Protein AF-A0A932MYK2-F1 (afdb_monomer_lite)

pLDDT: mean 71.41, std 15.88, range [43.75, 98.38]

Foldseek 3Di:
DDDDVVVVVVVVVVVVVVVLVVVLVVLVVVLVPDPDLVVVLVSLVVNLVVVVVVLVVPDDPDDDDDDPCVCVSVVVNVVSVCVSVVVVVVSVVVVPPPPPPPVVVVVCQLVVPPDPVSVVVSVVVVVVVVVVVVVVVVVVVVVVVVVVVVVCCVVPVDDPDDDDDPDPDDDPDDPVVLVVVCPPPPDFADWDKDWDWDWDDDPVDIDIDIDIDTDPVGVVRD

Secondary structure (DSSP, 8-state):
----HHHHHHHHHHHHHHHHHHHHHHHHHHHTT---HHHHHHHHHHHHHHHHHHHHH------SS--THHHHTHHHHHHHHHHHHHHHHHHHHHSTTSTTSHHHHHHHHHT--S-HHHHHHHHHHHHHHHHHHHHHHHHHHHHHHHHHHHHHHHHHSS-S-----SSSSPP---HHHHHHHHTSTT------EEEEEEEEE-SS-EEEEEEEEE-TTTGGG-

Radius of gyration: 32.12 Å; chains: 1; bounding box: 82×52×84 Å

Structure (mmCIF, N/CA/C/O backbone):
data_AF-A0A932MYK2-F1
#
_entry.id   AF-A0A932MYK2-F1
#
loop_
_atom_site.group_PDB
_atom_site.id
_atom_site.type_symbol
_atom_site.label_atom_id
_atom_site.label_alt_id
_atom_site.label_comp_id
_atom_site.label_asym_id
_atom_site.label_entity_id
_atom_site.label_seq_id
_atom_site.pdbx_PDB_ins_code
_atom_site.Cartn_x
_atom_site.Cartn_y
_atom_site.Cartn_z
_atom_site.occupancy
_atom_site.B_iso_or_equiv
_atom_site.auth_seq_id
_atom_site.auth_comp_id
_atom_site.auth_asym_id
_atom_site.auth_atom_id
_atom_site.pdbx_PDB_model_num
ATOM 1 N N . MET A 1 1 ? -26.409 -35.598 -31.925 1.00 44.72 1 MET A N 1
ATOM 2 C CA . MET A 1 1 ? -26.756 -34.707 -30.797 1.00 44.72 1 MET A CA 1
ATOM 3 C C . MET A 1 1 ? -25.665 -34.873 -29.752 1.00 44.72 1 MET A C 1
ATOM 5 O O . MET A 1 1 ? -25.694 -35.845 -29.012 1.00 44.72 1 MET A O 1
ATOM 9 N N . ALA A 1 2 ? -24.626 -34.037 -29.817 1.00 43.88 2 ALA A N 1
ATOM 10 C CA . ALA A 1 2 ? -23.458 -34.144 -28.946 1.00 43.88 2 ALA A CA 1
ATOM 11 C C . ALA A 1 2 ? -23.774 -33.530 -27.575 1.00 43.88 2 ALA A C 1
ATOM 13 O O . ALA A 1 2 ? -24.350 -32.446 -27.498 1.00 43.88 2 ALA A O 1
ATOM 14 N N . PHE A 1 3 ? -23.444 -34.271 -26.522 1.00 48.78 3 PHE A N 1
ATOM 15 C CA . PHE A 1 3 ? -23.624 -33.892 -25.125 1.00 48.78 3 PHE A CA 1
ATOM 16 C C . PHE A 1 3 ? -22.581 -32.816 -24.794 1.00 48.78 3 PHE A C 1
ATOM 18 O O . PHE A 1 3 ? -21.390 -33.106 -24.825 1.00 48.78 3 PHE A O 1
ATOM 25 N N . ASP A 1 4 ? -23.017 -31.577 -24.559 1.00 51.50 4 ASP A N 1
ATOM 26 C CA . ASP A 1 4 ? -22.140 -30.427 -24.303 1.00 51.50 4 ASP A CA 1
ATOM 27 C C . ASP A 1 4 ? -22.064 -30.180 -22.778 1.00 51.50 4 ASP A C 1
ATOM 29 O O . ASP A 1 4 ? -22.989 -29.589 -22.203 1.00 51.50 4 ASP A O 1
ATOM 33 N N . PRO A 1 5 ? -21.038 -30.700 -22.072 1.00 56.94 5 PRO A N 1
ATOM 34 C CA . PRO A 1 5 ? -20.995 -30.742 -20.606 1.00 56.94 5 PRO A CA 1
ATOM 35 C C . PRO A 1 5 ? -20.935 -29.350 -19.960 1.00 56.94 5 PRO A C 1
ATOM 37 O O . PRO A 1 5 ? -21.398 -29.177 -18.830 1.00 56.94 5 PRO A O 1
ATOM 40 N N . GLU A 1 6 ? -20.442 -28.339 -20.677 1.00 52.69 6 GLU A N 1
ATOM 41 C CA . GLU A 1 6 ? -20.316 -26.977 -20.149 1.00 52.69 6 GLU A CA 1
ATOM 42 C C . GLU A 1 6 ? -21.670 -26.267 -20.011 1.00 52.69 6 GLU A C 1
ATOM 44 O O . GLU A 1 6 ? -21.908 -25.539 -19.041 1.00 52.69 6 GLU A O 1
ATOM 49 N N . ARG A 1 7 ? -22.616 -26.541 -20.919 1.00 50.94 7 ARG A N 1
ATOM 50 C CA . ARG A 1 7 ? -23.968 -25.958 -20.862 1.00 50.94 7 ARG A CA 1
ATOM 51 C C . ARG A 1 7 ? -24.789 -26.519 -19.703 1.00 50.94 7 ARG A C 1
ATOM 53 O O . ARG A 1 7 ? -25.545 -25.783 -19.067 1.00 50.94 7 ARG A O 1
ATOM 60 N N . HIS A 1 8 ? -24.620 -27.804 -19.394 1.00 52.12 8 HIS A N 1
ATOM 61 C CA . HIS A 1 8 ? -25.292 -28.440 -18.260 1.00 52.12 8 HIS A CA 1
ATOM 62 C C . HIS A 1 8 ? -24.728 -27.964 -16.918 1.00 52.12 8 HIS A C 1
ATOM 64 O O . HIS A 1 8 ? -25.503 -27.731 -15.991 1.00 52.12 8 HIS A O 1
ATOM 70 N N . ALA A 1 9 ? -23.413 -27.735 -16.826 1.00 50.84 9 ALA A N 1
ATOM 71 C CA . ALA A 1 9 ? -22.803 -27.141 -15.641 1.00 50.84 9 ALA A CA 1
ATOM 72 C C . ALA A 1 9 ? -23.365 -25.733 -15.378 1.00 50.84 9 ALA A C 1
ATOM 74 O O . ALA A 1 9 ? -23.837 -25.462 -14.276 1.00 50.84 9 ALA A O 1
ATOM 75 N N . ALA A 1 10 ? -23.413 -24.862 -16.391 1.00 51.00 10 ALA A N 1
ATOM 76 C CA . ALA A 1 10 ? -23.950 -23.504 -16.254 1.00 51.00 10 ALA A CA 1
ATOM 77 C C . ALA A 1 10 ? -25.425 -23.475 -15.798 1.00 51.00 10 ALA A C 1
ATOM 79 O O . ALA A 1 10 ? -25.799 -22.670 -14.939 1.00 51.00 10 ALA A O 1
ATOM 80 N N . LEU A 1 11 ? -26.259 -24.386 -16.316 1.00 55.38 11 LEU A N 1
ATOM 81 C CA . LEU A 1 11 ? -27.659 -24.515 -15.902 1.00 55.38 11 LEU A CA 1
ATOM 82 C C . LEU A 1 11 ? -27.785 -24.975 -14.445 1.00 55.38 11 LEU A C 1
ATOM 84 O O . LEU A 1 11 ? -28.535 -24.362 -13.686 1.00 55.38 11 LEU A O 1
ATOM 88 N N . LEU A 1 12 ? -27.009 -25.978 -14.023 1.00 55.62 12 LEU A N 1
ATOM 89 C CA . LEU A 1 12 ? -26.990 -26.437 -12.630 1.00 55.62 12 LEU A CA 1
ATOM 90 C C . LEU A 1 12 ? -26.566 -25.313 -11.671 1.00 55.62 12 LEU A C 1
ATOM 92 O O . LEU A 1 12 ? -27.203 -25.120 -10.636 1.00 55.62 12 LEU A O 1
ATOM 96 N N . TRP A 1 13 ? -25.570 -24.506 -12.045 1.00 50.88 13 TRP A N 1
ATOM 97 C CA . TRP A 1 13 ? -25.118 -23.366 -11.241 1.00 50.88 13 TRP A CA 1
ATOM 98 C C . TRP A 1 13 ? -26.164 -22.252 -11.132 1.00 50.88 13 TRP A C 1
ATOM 100 O O . TRP A 1 13 ? -26.363 -21.703 -10.047 1.00 50.88 13 TRP A O 1
ATOM 110 N N . SER A 1 14 ? -26.889 -21.953 -12.214 1.00 50.75 14 SER A N 1
ATOM 111 C CA . SER A 1 14 ? -27.978 -20.966 -12.181 1.00 50.75 14 SER A CA 1
ATOM 112 C C . SER A 1 14 ? -29.147 -21.413 -11.292 1.00 50.75 14 SER A C 1
ATOM 114 O O . SER A 1 14 ? -29.700 -20.604 -10.545 1.00 50.75 14 SER A O 1
ATOM 116 N N . VAL A 1 15 ? -29.467 -22.713 -11.294 1.00 57.69 15 VAL A N 1
ATOM 117 C CA . VAL A 1 15 ? -30.518 -23.302 -10.453 1.00 57.69 15 VAL A CA 1
ATOM 118 C C . VAL A 1 15 ? -30.110 -23.276 -8.981 1.00 57.69 15 VAL A C 1
ATOM 120 O O . VAL A 1 15 ? -30.910 -22.878 -8.138 1.00 57.69 15 VAL A O 1
ATOM 123 N N . VAL A 1 16 ? -28.859 -23.616 -8.656 1.00 53.94 16 VAL A N 1
ATOM 124 C CA . VAL A 1 16 ? -28.345 -23.544 -7.278 1.00 53.94 16 VAL A CA 1
ATOM 125 C C . VAL A 1 16 ? -28.343 -22.100 -6.766 1.00 53.94 16 VAL A C 1
ATOM 127 O O . VAL A 1 16 ? -28.808 -21.847 -5.655 1.00 53.94 16 VAL A O 1
ATOM 130 N N . ALA A 1 17 ? -27.910 -21.132 -7.580 1.00 51.56 17 ALA A N 1
ATOM 131 C CA . ALA A 1 17 ? -27.933 -19.715 -7.215 1.00 51.56 17 ALA A CA 1
ATOM 132 C C . ALA A 1 17 ? -29.362 -19.196 -6.971 1.00 51.56 17 ALA A C 1
ATOM 134 O O . ALA A 1 17 ? -29.596 -18.475 -5.996 1.00 51.56 17 ALA A O 1
ATOM 135 N N . LEU A 1 18 ? -30.324 -19.604 -7.809 1.00 57.84 18 LEU A N 1
ATOM 136 C CA . LEU A 1 18 ? -31.740 -19.241 -7.691 1.00 57.84 18 LEU A CA 1
ATOM 137 C C . LEU A 1 18 ? -32.394 -19.863 -6.447 1.00 57.84 18 LEU A C 1
ATOM 139 O O . LEU A 1 18 ? -33.128 -19.186 -5.730 1.00 57.84 18 LEU A O 1
ATOM 143 N N . VAL A 1 19 ? -32.097 -21.131 -6.146 1.00 58.09 19 VAL A N 1
ATOM 144 C CA . VAL A 1 19 ? -32.599 -21.814 -4.942 1.00 58.09 19 VAL A CA 1
ATOM 145 C C . VAL A 1 19 ? -32.028 -21.168 -3.679 1.00 58.09 19 VAL A C 1
ATOM 147 O O . VAL A 1 19 ? -32.773 -20.929 -2.732 1.00 58.09 19 VAL A O 1
ATOM 150 N N . MET A 1 20 ? -30.744 -20.803 -3.673 1.00 52.53 20 MET A N 1
ATOM 151 C CA . MET A 1 20 ? -30.096 -20.156 -2.526 1.00 52.53 20 MET A CA 1
ATOM 152 C C . MET A 1 20 ? -30.608 -18.729 -2.283 1.00 52.53 20 MET A C 1
ATOM 154 O O . MET A 1 20 ? -30.854 -18.352 -1.135 1.00 52.53 20 MET A O 1
ATOM 158 N N . THR A 1 21 ? -30.857 -17.949 -3.342 1.00 56.41 21 THR A N 1
ATOM 159 C CA . THR A 1 21 ? -31.503 -16.628 -3.210 1.00 56.41 21 THR A CA 1
ATOM 160 C C . THR A 1 21 ? -32.964 -16.750 -2.782 1.00 56.41 21 THR A C 1
ATOM 162 O O . THR A 1 21 ? -33.399 -16.010 -1.899 1.00 56.41 21 THR A O 1
ATOM 165 N N . ALA A 1 22 ? -33.716 -17.715 -3.319 1.00 53.81 22 ALA A N 1
ATOM 166 C CA . ALA A 1 22 ? -35.094 -17.975 -2.904 1.00 53.81 22 ALA A CA 1
ATOM 167 C C . ALA A 1 22 ? -35.183 -18.404 -1.430 1.00 53.81 22 ALA A C 1
ATOM 169 O O . ALA A 1 22 ? -36.062 -17.930 -0.708 1.00 53.81 22 ALA A O 1
ATOM 170 N N . LEU A 1 23 ? -34.247 -19.233 -0.955 1.00 54.41 23 LEU A N 1
ATOM 171 C CA . LEU A 1 23 ? -34.169 -19.654 0.444 1.00 54.41 23 LEU A CA 1
ATOM 172 C C . LEU A 1 23 ? -33.814 -18.474 1.362 1.00 54.41 23 LEU A C 1
ATOM 174 O O . LEU A 1 23 ? -34.461 -18.285 2.391 1.00 54.41 23 LEU A O 1
ATOM 178 N N . GLY A 1 24 ? -32.864 -17.620 0.960 1.00 51.47 24 GLY A N 1
ATOM 179 C CA . GLY A 1 24 ? -32.510 -16.395 1.688 1.00 51.47 24 GLY A CA 1
ATOM 180 C C . GLY A 1 24 ? -33.671 -15.398 1.800 1.00 51.47 24 GLY A C 1
ATOM 181 O O . GLY A 1 24 ? -33.914 -14.835 2.872 1.00 51.47 24 GLY A O 1
ATOM 182 N N . VAL A 1 25 ? -34.453 -15.234 0.725 1.00 54.19 25 VAL A N 1
ATOM 183 C CA . VAL A 1 25 ? -35.671 -14.401 0.703 1.00 54.19 25 VAL A CA 1
ATOM 184 C C . VAL A 1 25 ? -36.793 -15.021 1.546 1.00 54.19 25 VAL A C 1
ATOM 186 O O . VAL A 1 25 ? -37.544 -14.309 2.216 1.00 54.19 25 VAL A O 1
ATOM 189 N N . LEU A 1 26 ? -36.912 -16.350 1.561 1.00 54.78 26 LEU A N 1
ATOM 190 C CA . LEU A 1 26 ? -37.905 -17.055 2.369 1.00 54.78 26 LEU A CA 1
ATOM 191 C C . LEU A 1 26 ? -37.598 -16.936 3.869 1.00 54.78 26 LEU A C 1
ATOM 193 O O . LEU A 1 26 ? -38.510 -16.683 4.659 1.00 54.78 26 LEU A O 1
ATOM 197 N N . VAL A 1 27 ? -36.323 -17.039 4.254 1.00 51.56 27 VAL A N 1
ATOM 198 C CA . VAL A 1 27 ? -35.853 -16.860 5.637 1.00 51.56 27 VAL A CA 1
ATOM 199 C C . VAL A 1 27 ? -36.089 -15.423 6.111 1.00 51.56 27 VAL A C 1
ATOM 201 O O . VAL A 1 27 ? -36.667 -15.222 7.179 1.00 51.56 27 VAL A O 1
ATOM 204 N N . THR A 1 28 ? -35.768 -14.415 5.291 1.00 53.88 28 THR A N 1
ATOM 205 C CA . THR A 1 28 ? -36.039 -12.996 5.614 1.00 53.88 28 THR A CA 1
ATOM 206 C C . THR A 1 28 ? -37.533 -12.673 5.683 1.00 53.88 28 THR A C 1
ATOM 208 O O . THR A 1 28 ? -37.960 -11.922 6.561 1.00 53.88 28 THR A O 1
ATOM 211 N N . ARG A 1 29 ? -38.369 -13.275 4.824 1.00 55.53 29 ARG A N 1
ATOM 212 C CA . ARG A 1 29 ? -39.833 -13.118 4.901 1.00 55.53 29 ARG A CA 1
ATOM 213 C C . ARG A 1 29 ? -40.438 -13.792 6.133 1.00 55.53 29 ARG A C 1
ATOM 215 O O . ARG A 1 29 ? -41.397 -13.261 6.693 1.00 55.53 29 ARG A O 1
ATOM 222 N N . ARG A 1 30 ? -39.884 -14.924 6.583 1.00 48.09 30 ARG A N 1
ATOM 223 C CA . ARG A 1 30 ? -40.323 -15.615 7.809 1.00 48.09 30 ARG A CA 1
ATOM 224 C C . ARG A 1 30 ? -39.895 -14.860 9.078 1.00 48.09 30 ARG A C 1
ATOM 226 O O . ARG A 1 30 ? -40.640 -14.862 10.055 1.00 48.09 30 ARG A O 1
ATOM 233 N N . LEU A 1 31 ? -38.772 -14.137 9.018 1.00 47.59 31 LEU A N 1
ATOM 234 C CA . LEU A 1 31 ? -38.219 -13.310 10.102 1.00 47.59 31 LEU A CA 1
ATOM 235 C C . LEU A 1 31 ? -39.147 -12.165 10.552 1.00 47.59 31 LEU A C 1
ATOM 237 O O . LEU A 1 31 ? -39.074 -11.722 11.694 1.00 47.59 31 LEU A O 1
ATOM 241 N N . ARG A 1 32 ? -40.065 -11.703 9.690 1.00 53.16 32 ARG A N 1
ATOM 242 C CA . ARG A 1 32 ? -40.967 -10.570 9.978 1.00 53.16 32 ARG A CA 1
ATOM 243 C C . ARG A 1 32 ? -42.093 -10.894 10.977 1.00 53.16 32 ARG A C 1
ATOM 245 O O . ARG A 1 32 ? -42.892 -10.015 11.284 1.00 53.16 32 ARG A O 1
ATOM 252 N N . ARG A 1 33 ? -42.197 -12.141 11.458 1.00 55.50 33 ARG A N 1
ATOM 253 C CA . ARG A 1 33 ? -43.284 -12.604 12.344 1.00 55.50 33 ARG A CA 1
ATOM 254 C C . ARG A 1 33 ? -42.850 -13.008 13.766 1.00 55.50 33 ARG A C 1
ATOM 256 O O . ARG A 1 33 ? -43.711 -13.464 14.510 1.00 55.50 33 ARG A O 1
ATOM 263 N N . MET A 1 34 ? -41.583 -12.855 14.172 1.00 47.97 34 MET A N 1
ATOM 264 C CA . MET A 1 34 ? -41.101 -13.370 15.473 1.00 47.97 34 MET A CA 1
ATOM 265 C C . MET A 1 34 ? -40.657 -12.263 16.457 1.00 47.97 34 MET A C 1
ATOM 267 O O . MET A 1 34 ? -39.823 -11.436 16.089 1.00 47.97 34 MET A O 1
ATOM 271 N N . PRO A 1 35 ? -41.175 -12.230 17.708 1.00 55.16 35 PRO A N 1
ATOM 272 C CA . PRO A 1 35 ? -40.984 -11.116 18.638 1.00 55.16 35 PRO A CA 1
ATOM 273 C C . PRO A 1 35 ? -39.952 -11.408 19.746 1.00 55.16 35 PRO A C 1
ATOM 275 O O . PRO A 1 35 ? -40.245 -11.220 20.928 1.00 55.16 35 PRO A O 1
ATOM 278 N N . THR A 1 36 ? -38.738 -11.884 19.436 1.00 60.97 36 THR A N 1
ATOM 279 C CA . THR A 1 36 ? -37.686 -12.013 20.471 1.00 60.97 36 THR A CA 1
ATOM 280 C C . THR A 1 36 ? -36.274 -11.833 19.900 1.00 60.97 36 THR A C 1
ATOM 282 O O . THR A 1 36 ? -35.820 -12.597 19.052 1.00 60.97 36 THR A O 1
ATOM 285 N N . GLY A 1 37 ? -35.561 -10.802 20.378 1.00 57.91 37 GLY A N 1
ATOM 286 C CA . GLY A 1 37 ? -34.308 -10.307 19.783 1.00 57.91 37 GLY A CA 1
ATOM 287 C C . GLY A 1 37 ? -33.136 -11.298 19.764 1.00 57.91 37 GLY A C 1
ATOM 288 O O . GLY A 1 37 ? -32.319 -11.258 18.848 1.00 57.91 37 GLY A O 1
ATOM 289 N N . ARG A 1 38 ? -33.075 -12.243 20.714 1.00 56.41 38 ARG A N 1
ATOM 290 C CA . ARG A 1 38 ? -31.971 -13.217 20.807 1.00 56.41 38 ARG A CA 1
ATOM 291 C C . ARG A 1 38 ? -31.932 -14.198 19.630 1.00 56.41 38 ARG A C 1
ATOM 293 O O . ARG A 1 38 ? -30.854 -14.585 19.195 1.00 56.41 38 ARG A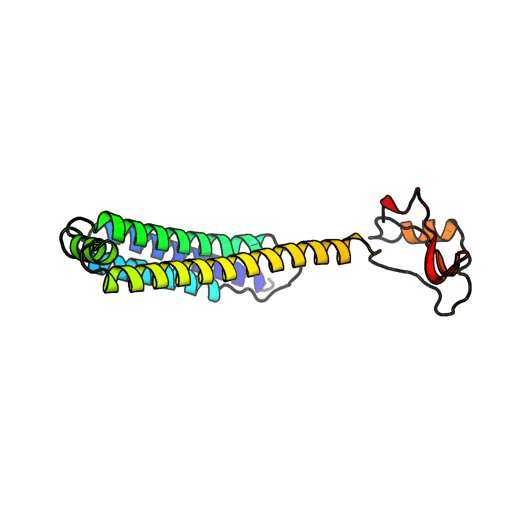 O 1
ATOM 300 N N . GLU A 1 39 ? -33.091 -14.583 19.104 1.00 57.66 39 GLU A N 1
ATOM 301 C CA . GLU A 1 39 ? -33.177 -15.537 17.992 1.00 57.66 39 GLU A CA 1
ATOM 302 C C . GLU A 1 39 ? -32.931 -14.858 16.644 1.00 57.66 39 GLU A C 1
ATOM 304 O O . GLU A 1 39 ? -32.321 -15.454 15.760 1.00 57.66 39 GLU A O 1
ATOM 309 N N . LEU A 1 40 ? -33.293 -13.578 16.512 1.00 59.09 40 LEU A N 1
ATOM 310 C CA . LEU A 1 40 ? -33.019 -12.795 15.308 1.00 59.09 40 LEU A CA 1
ATOM 311 C C . LEU A 1 40 ? -31.509 -12.700 15.026 1.00 59.09 40 LEU A C 1
ATOM 313 O O . LEU A 1 40 ? -31.090 -12.838 13.882 1.00 59.09 40 LEU A O 1
ATOM 317 N N . PHE A 1 41 ? -30.688 -12.530 16.068 1.00 56.12 41 PHE A N 1
ATOM 318 C CA . PHE A 1 41 ? -29.228 -12.456 15.951 1.00 56.12 41 PHE A CA 1
ATOM 319 C C . PHE A 1 41 ? -28.603 -13.788 15.507 1.00 56.12 41 PHE A C 1
ATOM 321 O O . PHE A 1 41 ? -27.761 -13.811 14.610 1.00 56.12 41 PHE A O 1
ATOM 328 N N . LEU A 1 42 ? -29.060 -14.906 16.083 1.00 62.88 42 LEU A N 1
ATOM 329 C CA . LEU A 1 42 ? -28.594 -16.244 15.708 1.00 62.88 42 LEU A CA 1
ATOM 330 C C . LEU A 1 42 ? -28.965 -16.583 14.260 1.00 62.88 42 LEU A C 1
ATOM 332 O O . LEU A 1 42 ? -28.118 -17.051 13.504 1.00 62.88 42 LEU A O 1
ATOM 336 N N . TRP A 1 43 ? -30.197 -16.290 13.839 1.00 60.16 43 TRP A N 1
ATOM 337 C CA . TRP A 1 43 ? -30.652 -16.569 12.475 1.00 60.16 43 TRP A CA 1
ATOM 338 C C . TRP A 1 43 ? -30.022 -15.653 11.425 1.00 60.16 43 TRP A C 1
ATOM 340 O O . TRP A 1 43 ? -29.734 -16.110 10.319 1.00 60.16 43 TRP A O 1
ATOM 350 N N . VAL A 1 44 ? -29.752 -14.390 11.765 1.00 62.12 44 VAL A N 1
ATOM 351 C CA . VAL A 1 44 ? -29.015 -13.474 10.886 1.00 62.12 44 VAL A CA 1
ATOM 352 C C . VAL A 1 44 ? -27.568 -13.946 10.725 1.00 62.12 44 VAL A C 1
ATOM 354 O O . VAL A 1 44 ? -27.113 -14.025 9.591 1.00 62.12 44 VAL A O 1
ATOM 357 N N . GLY A 1 45 ? -26.892 -14.373 11.801 1.00 59.72 45 GLY A N 1
ATOM 358 C CA . GLY A 1 45 ? -25.536 -14.944 11.737 1.00 59.72 45 GLY A CA 1
ATOM 359 C C . GLY A 1 45 ? -25.446 -16.252 10.949 1.00 59.72 45 GLY A C 1
ATOM 360 O O . GLY A 1 45 ? -24.518 -16.437 10.162 1.00 59.72 45 GLY A O 1
ATOM 361 N N . ILE A 1 46 ? -26.440 -17.132 11.091 1.00 67.19 46 ILE A N 1
ATOM 362 C CA . ILE A 1 46 ? -26.552 -18.359 10.288 1.00 67.19 46 ILE A CA 1
ATOM 363 C C . ILE A 1 46 ? -26.774 -18.015 8.805 1.00 67.19 46 ILE A C 1
ATOM 365 O O . ILE A 1 46 ? -26.156 -18.627 7.934 1.00 67.19 46 ILE A O 1
ATOM 369 N N . GLY A 1 47 ? -27.598 -17.005 8.506 1.00 60.84 47 GLY A N 1
ATOM 370 C CA . GLY A 1 47 ? -27.836 -16.525 7.143 1.00 60.84 47 GLY A CA 1
ATOM 371 C C . GLY A 1 47 ? -26.571 -15.996 6.463 1.00 60.84 47 GLY A C 1
ATOM 372 O O . GLY A 1 47 ? -26.312 -16.327 5.306 1.00 60.84 47 GLY A O 1
ATOM 373 N N . THR A 1 48 ? -25.738 -15.239 7.181 1.00 59.78 48 THR A N 1
ATOM 374 C CA . THR A 1 48 ? -24.456 -14.751 6.649 1.00 59.78 48 THR A CA 1
ATOM 375 C C . THR A 1 48 ? -23.424 -15.854 6.503 1.00 59.78 48 THR A C 1
ATOM 377 O O . THR A 1 48 ? -22.732 -15.888 5.491 1.00 59.78 48 THR A O 1
ATOM 380 N N . ALA A 1 49 ? -23.325 -16.771 7.468 1.00 57.59 49 ALA A N 1
ATOM 381 C CA . ALA A 1 49 ? -22.406 -17.904 7.381 1.00 57.59 49 ALA A CA 1
ATOM 382 C C . ALA A 1 49 ? -22.718 -18.784 6.161 1.00 57.59 49 ALA A C 1
ATOM 384 O O . ALA A 1 49 ? -21.804 -19.184 5.444 1.00 57.59 49 ALA A O 1
ATOM 385 N N . LEU A 1 50 ? -24.003 -19.011 5.866 1.00 63.53 50 LEU A N 1
ATOM 386 C CA . LEU A 1 50 ? -24.438 -19.733 4.668 1.00 63.53 50 LEU A CA 1
ATOM 387 C C . LEU A 1 50 ? -24.169 -18.950 3.375 1.00 63.53 50 LEU A C 1
ATOM 389 O O . LEU A 1 50 ? -23.752 -19.548 2.384 1.00 63.53 50 LEU A O 1
ATOM 393 N N . ALA A 1 51 ? -24.345 -17.625 3.376 1.00 59.88 51 ALA A N 1
ATOM 394 C CA . ALA A 1 51 ? -24.020 -16.784 2.222 1.00 59.88 51 ALA A CA 1
ATOM 395 C C . ALA A 1 51 ? -22.510 -16.787 1.918 1.00 59.88 51 ALA A C 1
ATOM 397 O O . ALA A 1 51 ? -22.114 -16.945 0.764 1.00 59.88 51 ALA A O 1
ATOM 398 N N . VAL A 1 52 ? -21.661 -16.703 2.946 1.00 60.66 52 VAL A N 1
ATOM 399 C CA . VAL A 1 52 ? -20.199 -16.783 2.795 1.00 60.66 52 VAL A CA 1
ATOM 400 C C . VAL A 1 52 ? -19.754 -18.196 2.401 1.00 60.66 52 VAL A C 1
ATOM 402 O O . VAL A 1 52 ? -18.913 -18.344 1.518 1.00 60.66 52 VAL A O 1
ATOM 405 N N . ALA A 1 53 ? -20.352 -19.245 2.975 1.00 54.84 53 ALA A N 1
ATOM 406 C CA . ALA A 1 53 ? -20.071 -20.630 2.591 1.00 54.84 53 ALA A CA 1
ATOM 407 C C . ALA A 1 53 ? -20.459 -20.918 1.131 1.00 54.84 53 ALA A C 1
ATOM 409 O O . ALA A 1 53 ? -19.724 -21.612 0.429 1.00 54.84 53 ALA A O 1
ATOM 410 N N . SER A 1 54 ? -21.553 -20.323 0.636 1.00 53.97 54 SER A N 1
ATOM 411 C CA . SER A 1 54 ? -21.948 -20.442 -0.775 1.00 53.97 54 SER A CA 1
ATOM 412 C C . SER A 1 54 ? -20.894 -19.878 -1.736 1.00 53.97 54 SER A C 1
ATOM 414 O O . SER A 1 54 ? -20.736 -20.373 -2.846 1.00 53.97 54 SER A O 1
ATOM 416 N N . LEU A 1 55 ? -20.108 -18.903 -1.281 1.00 53.31 55 LEU A N 1
ATOM 417 C CA . LEU A 1 55 ? -19.060 -18.243 -2.055 1.00 53.31 55 LEU A CA 1
ATOM 418 C C . LEU A 1 55 ? -17.771 -19.068 -2.174 1.00 53.31 55 LEU A C 1
ATOM 420 O O . LEU A 1 55 ? -17.058 -18.949 -3.167 1.00 53.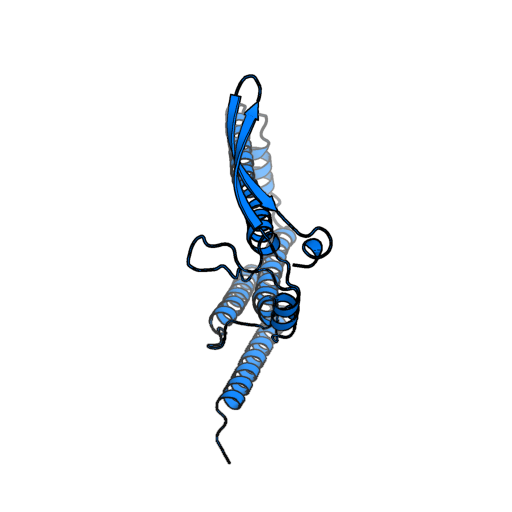31 55 LEU A O 1
ATOM 424 N N . ILE A 1 56 ? -17.490 -19.932 -1.194 1.00 52.78 56 ILE A N 1
ATOM 425 C CA . ILE A 1 56 ? -16.351 -20.866 -1.229 1.00 52.78 56 ILE A CA 1
ATOM 426 C C . ILE A 1 56 ? -16.618 -22.008 -2.223 1.00 52.78 56 ILE A C 1
ATOM 428 O O . ILE A 1 56 ? -15.693 -22.486 -2.877 1.00 52.78 56 ILE A O 1
ATOM 432 N N . VAL A 1 57 ? -17.882 -22.420 -2.367 1.00 51.91 57 VAL A N 1
ATOM 433 C CA . VAL A 1 57 ? -18.295 -23.533 -3.240 1.00 51.91 57 VAL A CA 1
ATOM 434 C C . VAL A 1 57 ? -18.321 -23.133 -4.725 1.00 51.91 57 VAL A C 1
ATOM 436 O O . VAL A 1 57 ? -18.124 -23.983 -5.588 1.00 51.91 57 VAL A O 1
ATOM 439 N N . VAL A 1 58 ? -18.476 -21.843 -5.051 1.00 51.50 58 VAL A N 1
ATOM 440 C CA . VAL A 1 58 ? -18.515 -21.328 -6.438 1.00 51.50 58 VAL A CA 1
ATOM 441 C C . VAL A 1 58 ? -17.113 -20.917 -6.923 1.00 51.50 58 VAL A C 1
ATOM 443 O O . VAL A 1 58 ? -16.897 -19.809 -7.409 1.00 51.50 58 VAL A O 1
ATOM 446 N N . ARG A 1 59 ? -16.116 -21.803 -6.796 1.00 51.59 59 ARG A N 1
ATOM 447 C CA . ARG A 1 59 ? -14.829 -21.652 -7.501 1.00 51.59 59 ARG A CA 1
ATOM 448 C C . ARG A 1 59 ? -14.872 -22.439 -8.815 1.00 51.59 59 ARG A C 1
ATOM 450 O O . ARG A 1 59 ? -14.707 -23.657 -8.771 1.00 51.59 59 ARG A O 1
ATOM 457 N N . PRO A 1 60 ? -15.095 -21.797 -9.977 1.00 49.25 60 PRO A N 1
ATOM 458 C CA . PRO A 1 60 ? -15.066 -22.509 -11.244 1.00 49.25 60 PRO A CA 1
ATOM 459 C C . PRO A 1 60 ? -13.632 -22.948 -11.558 1.00 49.25 60 PRO A C 1
ATOM 461 O O . PRO A 1 60 ? -12.688 -22.159 -11.491 1.00 49.25 60 PRO A O 1
ATOM 464 N N . ALA A 1 61 ? -13.475 -24.222 -11.905 1.00 46.16 61 ALA A N 1
ATOM 465 C CA . ALA A 1 61 ? -12.263 -24.740 -12.516 1.00 46.16 61 ALA A CA 1
ATOM 466 C C . ALA A 1 61 ? -12.221 -24.262 -13.977 1.00 46.16 61 ALA A C 1
ATOM 468 O O . ALA A 1 61 ? -12.872 -24.850 -14.834 1.00 46.16 61 ALA A O 1
ATOM 469 N N . GLY A 1 62 ? -11.508 -23.168 -14.260 1.00 43.75 62 GLY A N 1
ATOM 470 C CA . GLY A 1 62 ? -11.306 -22.708 -15.636 1.00 43.75 62 GLY A CA 1
ATOM 471 C C . GLY A 1 62 ? -10.605 -21.354 -15.763 1.00 43.75 62 GLY A C 1
ATOM 472 O O . GLY A 1 62 ? -11.143 -20.343 -15.330 1.00 43.75 62 GLY A O 1
ATOM 473 N N . GLY A 1 63 ? -9.421 -21.368 -16.392 1.00 45.09 63 GLY A N 1
ATOM 474 C CA . GLY A 1 63 ? -8.828 -20.289 -17.203 1.00 45.09 63 GLY A CA 1
ATOM 475 C C . GLY A 1 63 ? -8.608 -18.908 -16.566 1.00 45.09 63 GLY A C 1
ATOM 476 O O . GLY A 1 63 ? -9.530 -18.122 -16.396 1.00 45.09 63 GLY A O 1
ATOM 477 N N . ILE A 1 64 ? -7.343 -18.554 -16.333 1.00 45.62 64 ILE A N 1
ATOM 478 C CA . ILE A 1 64 ? -6.883 -17.446 -15.472 1.00 45.62 64 ILE A CA 1
ATOM 479 C C . ILE A 1 64 ? -6.826 -16.059 -16.166 1.00 45.62 64 ILE A C 1
ATOM 481 O O . ILE A 1 64 ? -6.369 -15.098 -15.557 1.00 45.62 64 ILE A O 1
ATOM 485 N N . ALA A 1 65 ? -7.250 -15.898 -17.425 1.00 46.31 65 ALA A N 1
ATOM 486 C CA . ALA A 1 65 ? -6.717 -14.788 -18.232 1.00 46.31 65 ALA A CA 1
ATOM 487 C C . ALA A 1 65 ? -7.570 -13.507 -18.377 1.00 46.31 65 ALA A C 1
ATOM 489 O O . ALA A 1 65 ? -6.981 -12.433 -18.388 1.00 46.31 65 ALA A O 1
ATOM 490 N N . ALA A 1 66 ? -8.905 -13.523 -18.484 1.00 50.19 66 ALA A N 1
ATOM 491 C CA . ALA A 1 66 ? -9.617 -12.272 -18.817 1.00 50.19 66 ALA A CA 1
ATOM 492 C C . ALA A 1 66 ? -11.120 -12.309 -18.531 1.00 50.19 66 ALA A C 1
ATOM 494 O O . ALA A 1 66 ? -11.915 -12.513 -19.447 1.00 50.19 66 ALA A O 1
ATOM 495 N N . ALA A 1 67 ? -11.551 -12.090 -17.284 1.00 53.59 67 ALA A N 1
ATOM 496 C CA . ALA A 1 67 ? -12.987 -12.031 -17.043 1.00 53.59 67 ALA A CA 1
ATOM 497 C C . ALA A 1 67 ? -13.451 -11.025 -15.970 1.00 53.59 67 ALA A C 1
ATOM 499 O O . ALA A 1 67 ? -12.915 -10.999 -14.856 1.00 53.59 67 ALA A O 1
ATOM 500 N N . PRO A 1 68 ? -14.506 -10.236 -16.271 1.00 51.88 68 PRO A N 1
ATOM 501 C CA . PRO A 1 68 ? -15.046 -9.185 -15.399 1.00 51.88 68 PRO A CA 1
ATOM 502 C C . PRO A 1 68 ? -15.677 -9.721 -14.101 1.00 51.88 68 PRO A C 1
ATOM 504 O O . PRO A 1 68 ? -15.942 -8.959 -13.171 1.00 51.88 68 PRO A O 1
ATOM 507 N N . TRP A 1 69 ? -15.884 -11.037 -13.982 1.00 52.84 69 TRP A N 1
ATOM 508 C CA . TRP A 1 69 ? -16.447 -11.659 -12.782 1.00 52.84 69 TRP A CA 1
ATOM 509 C C . TRP A 1 69 ? -15.492 -11.682 -11.575 1.00 52.84 69 TRP A C 1
ATOM 511 O O . TRP A 1 69 ? -15.954 -11.912 -10.460 1.00 52.84 69 TRP A O 1
ATOM 521 N N . ARG A 1 70 ? -14.198 -11.344 -11.735 1.00 53.94 70 ARG A N 1
ATOM 522 C CA . ARG A 1 70 ? -13.261 -11.151 -10.604 1.00 53.94 70 ARG A CA 1
ATOM 523 C C . ARG A 1 70 ? -13.730 -10.093 -9.599 1.00 53.94 70 ARG A C 1
ATOM 525 O O . ARG A 1 70 ? -13.403 -10.208 -8.424 1.00 53.94 70 ARG A O 1
ATOM 532 N N . VAL A 1 71 ? -14.501 -9.098 -10.042 1.00 51.84 71 VAL A N 1
ATOM 533 C CA . VAL A 1 71 ? -15.096 -8.062 -9.175 1.00 51.84 71 VAL A CA 1
ATOM 534 C C . VAL A 1 71 ? -16.488 -8.481 -8.685 1.00 51.84 71 VAL A C 1
ATOM 536 O O . VAL A 1 71 ? -16.891 -8.143 -7.573 1.00 51.84 71 VAL A O 1
ATOM 539 N N . LEU A 1 72 ? -17.200 -9.288 -9.477 1.00 52.78 72 LEU A N 1
ATOM 540 C CA . LEU A 1 72 ? -18.564 -9.726 -9.182 1.00 52.78 72 LEU A CA 1
ATOM 541 C C . LEU A 1 72 ? -18.641 -10.798 -8.084 1.00 52.78 72 LEU A C 1
ATOM 543 O O . LEU A 1 72 ? -19.677 -10.924 -7.447 1.00 52.78 72 LEU A O 1
ATOM 547 N N . VAL A 1 73 ? -17.568 -11.560 -7.853 1.00 57.69 73 VAL A N 1
ATOM 548 C CA . VAL A 1 73 ? -17.491 -12.552 -6.767 1.00 57.69 73 VAL A CA 1
ATOM 549 C C . VAL A 1 73 ? -17.274 -11.891 -5.391 1.00 57.69 73 VAL A C 1
ATOM 551 O O . VAL A 1 73 ? -18.056 -12.164 -4.485 1.00 57.69 73 VAL A O 1
ATOM 554 N N . PRO A 1 74 ? -16.301 -10.980 -5.176 1.00 58.06 74 PRO A N 1
ATOM 555 C CA . PRO A 1 74 ? -16.125 -10.353 -3.864 1.00 58.06 74 PRO A CA 1
ATOM 556 C C . PRO A 1 74 ? -17.216 -9.326 -3.526 1.00 58.06 74 PRO A C 1
ATOM 558 O O . PRO A 1 74 ? -17.547 -9.169 -2.353 1.00 58.06 74 PRO A O 1
ATOM 561 N N . ALA A 1 75 ? -17.815 -8.652 -4.515 1.00 57.94 75 ALA A N 1
ATOM 562 C CA . ALA A 1 75 ? -18.825 -7.614 -4.285 1.00 57.94 75 ALA A CA 1
ATOM 563 C C . ALA A 1 75 ? -20.035 -8.060 -3.425 1.00 57.94 75 ALA A C 1
ATOM 565 O O . ALA A 1 75 ? -20.328 -7.385 -2.435 1.00 57.94 75 ALA A O 1
ATOM 566 N N . PRO A 1 76 ? -20.724 -9.185 -3.706 1.00 65.50 76 PRO A N 1
ATOM 567 C CA . PRO A 1 76 ? -21.825 -9.661 -2.871 1.00 65.50 76 PRO A CA 1
ATOM 568 C C . PRO A 1 76 ? -21.352 -10.149 -1.498 1.00 65.50 76 PRO A C 1
ATOM 570 O O . PRO A 1 76 ? -22.091 -10.006 -0.528 1.00 65.50 76 PRO A O 1
ATOM 573 N N . ALA A 1 77 ? -20.127 -10.672 -1.382 1.00 60.44 77 ALA A N 1
ATOM 574 C CA . ALA A 1 77 ? -19.554 -11.090 -0.102 1.00 60.44 77 ALA A CA 1
ATOM 575 C C . ALA A 1 77 ? -19.323 -9.886 0.821 1.00 60.44 77 ALA A C 1
ATOM 577 O O . ALA A 1 77 ? -19.731 -9.893 1.981 1.00 60.44 77 ALA A O 1
ATOM 578 N N . VAL A 1 78 ? -18.730 -8.821 0.278 1.00 60.59 78 VAL A N 1
ATOM 579 C CA . VAL A 1 78 ? -18.513 -7.555 0.985 1.00 60.59 78 VAL A CA 1
ATOM 580 C C . VAL A 1 78 ? -19.850 -6.883 1.305 1.00 60.59 78 VAL A C 1
ATOM 582 O O . VAL A 1 78 ? -20.022 -6.370 2.409 1.00 60.59 78 VAL A O 1
ATOM 585 N N . ALA A 1 79 ? -20.833 -6.940 0.403 1.00 60.41 79 ALA A N 1
ATOM 586 C CA . ALA A 1 79 ? -22.178 -6.422 0.650 1.00 60.41 79 ALA A CA 1
ATOM 587 C C . ALA A 1 79 ? -22.911 -7.204 1.757 1.00 60.41 79 ALA A C 1
ATOM 589 O O . ALA A 1 79 ? -23.544 -6.608 2.623 1.00 60.41 79 ALA A O 1
ATOM 590 N N . ALA A 1 80 ? -22.793 -8.533 1.785 1.00 65.81 80 ALA A N 1
ATOM 591 C CA . ALA A 1 80 ? -23.369 -9.366 2.839 1.00 65.81 80 ALA A CA 1
ATOM 592 C C . ALA A 1 80 ? -22.677 -9.131 4.190 1.00 65.81 80 ALA A C 1
ATOM 594 O O . ALA A 1 80 ? -23.350 -9.031 5.215 1.00 65.81 80 ALA A O 1
ATOM 595 N N . LEU A 1 81 ? -21.347 -8.984 4.192 1.00 64.38 81 LEU A N 1
ATOM 596 C CA . LEU A 1 81 ? -20.570 -8.676 5.391 1.00 64.38 81 LEU A CA 1
ATOM 597 C C . LEU A 1 81 ? -20.922 -7.289 5.942 1.00 64.38 81 LEU A C 1
ATOM 599 O O . LEU A 1 81 ? -21.121 -7.143 7.144 1.00 64.38 81 LEU A O 1
ATOM 603 N N . THR A 1 82 ? -21.056 -6.281 5.077 1.00 65.75 82 THR A N 1
ATOM 604 C CA . THR A 1 82 ? -21.441 -4.918 5.477 1.00 65.75 82 THR A CA 1
ATOM 605 C C . THR A 1 82 ? -22.900 -4.831 5.912 1.00 65.75 82 THR A C 1
ATOM 607 O O . THR A 1 82 ? -23.182 -4.161 6.900 1.00 65.75 82 THR A O 1
ATOM 610 N N . LEU A 1 83 ? -23.824 -5.551 5.268 1.00 69.06 83 LEU A N 1
ATOM 611 C CA . LEU A 1 83 ? -25.216 -5.660 5.719 1.00 69.06 83 LEU A CA 1
ATOM 612 C C . LEU A 1 83 ? -25.330 -6.393 7.055 1.00 69.06 83 LEU A C 1
ATOM 614 O O . LEU A 1 83 ? -26.118 -5.983 7.899 1.00 69.06 83 LEU A O 1
ATOM 618 N N . TYR A 1 84 ? -24.531 -7.434 7.285 1.00 69.38 84 TYR A N 1
ATOM 619 C CA . TYR A 1 84 ? -24.483 -8.140 8.564 1.00 69.38 84 TYR A CA 1
ATOM 620 C C . TYR A 1 84 ? -23.882 -7.285 9.669 1.00 69.38 84 TYR A C 1
ATOM 622 O O . TYR A 1 84 ? -24.467 -7.164 10.741 1.00 69.38 84 TYR A O 1
ATOM 630 N N . PHE A 1 85 ? -22.743 -6.651 9.400 1.00 65.69 85 PHE A N 1
ATOM 631 C CA . PHE A 1 85 ? -22.096 -5.757 10.347 1.00 65.69 85 PHE A CA 1
ATOM 632 C C . PHE A 1 85 ? -22.991 -4.550 10.647 1.00 65.69 85 PHE A C 1
ATOM 634 O O . PHE A 1 85 ? -23.167 -4.195 11.806 1.00 65.69 85 PHE A O 1
ATOM 641 N N . GLY A 1 86 ? -23.643 -3.984 9.629 1.00 69.12 86 GLY A N 1
ATOM 642 C CA . GLY A 1 86 ? -24.607 -2.895 9.752 1.00 69.12 86 GLY A CA 1
ATOM 643 C C . GLY A 1 86 ? -25.879 -3.297 10.496 1.00 69.12 86 GLY A C 1
ATOM 644 O O . GLY A 1 86 ? -26.320 -2.560 11.370 1.00 69.12 86 GLY A O 1
ATOM 645 N N . ALA A 1 87 ? -26.442 -4.478 10.228 1.00 67.31 87 ALA A N 1
ATOM 646 C CA . ALA A 1 87 ? -27.593 -5.011 10.957 1.00 67.31 87 ALA A CA 1
ATOM 647 C C . ALA A 1 87 ? -27.238 -5.372 12.406 1.00 67.31 87 ALA A C 1
ATOM 649 O O . ALA A 1 87 ? -28.037 -5.131 13.302 1.00 67.31 87 ALA A O 1
ATOM 650 N N . SER A 1 88 ? -26.032 -5.887 12.656 1.00 62.69 88 SER A N 1
ATOM 651 C CA . SER A 1 88 ? -25.504 -6.170 13.994 1.00 62.69 88 SER A CA 1
ATOM 652 C C . SER A 1 88 ? -25.237 -4.882 14.778 1.00 62.69 88 SER A C 1
ATOM 654 O O . SER A 1 88 ? -25.593 -4.785 15.950 1.00 62.69 88 SER A O 1
ATOM 656 N N . LEU A 1 89 ? -24.666 -3.858 14.136 1.00 61.44 89 LEU A N 1
ATOM 657 C CA . LEU A 1 89 ? -24.443 -2.541 14.733 1.00 61.44 89 LEU A CA 1
ATOM 658 C C . LEU A 1 89 ? -25.773 -1.822 14.988 1.00 61.44 89 LEU A C 1
ATOM 660 O O . LEU A 1 89 ? -25.966 -1.246 16.054 1.00 61.44 89 LEU A O 1
ATOM 664 N N . ALA A 1 90 ? -26.722 -1.915 14.055 1.00 63.53 90 ALA A N 1
ATOM 665 C CA . ALA A 1 90 ? -28.082 -1.422 14.226 1.00 63.53 90 ALA A CA 1
ATOM 666 C C . ALA A 1 90 ? -28.833 -2.197 15.313 1.00 63.53 90 ALA A C 1
ATOM 668 O O . ALA A 1 90 ? -29.615 -1.594 16.033 1.00 63.53 90 ALA A O 1
ATOM 669 N N . TYR A 1 91 ? -28.576 -3.495 15.491 1.00 63.91 91 TYR A N 1
ATOM 670 C CA . TYR A 1 91 ? -29.131 -4.300 16.579 1.00 63.91 91 TYR A CA 1
ATOM 671 C C . TYR A 1 91 ? -28.528 -3.915 17.936 1.00 63.91 91 TYR A C 1
ATOM 673 O O . TYR A 1 91 ? -29.260 -3.804 18.913 1.00 63.91 91 TYR A O 1
ATOM 681 N N . LEU A 1 92 ? -27.227 -3.623 18.005 1.00 61.00 92 LEU A N 1
ATOM 682 C CA . LEU A 1 92 ? -26.596 -3.047 19.198 1.00 61.00 92 LEU A CA 1
ATOM 683 C C . LEU A 1 92 ? -27.134 -1.638 19.500 1.00 61.00 92 LEU A C 1
ATOM 685 O O . LEU A 1 92 ? -27.384 -1.309 20.657 1.00 61.00 92 LEU A O 1
ATOM 689 N N . ALA A 1 93 ? -27.376 -0.828 18.467 1.00 61.62 93 ALA A N 1
ATOM 690 C CA . ALA A 1 93 ? -27.914 0.524 18.604 1.00 61.62 93 ALA A CA 1
ATOM 691 C C . ALA A 1 93 ? -29.418 0.545 18.961 1.00 61.62 93 ALA A C 1
ATOM 693 O O . ALA A 1 93 ? -29.839 1.335 19.802 1.00 61.62 93 ALA A O 1
ATOM 694 N N . GLN A 1 94 ? -30.236 -0.332 18.366 1.00 60.50 94 GLN A N 1
ATOM 695 C CA . GLN A 1 94 ? -31.694 -0.424 18.575 1.00 60.50 94 GLN A CA 1
ATOM 696 C C . GLN A 1 94 ? -32.080 -1.354 19.735 1.00 60.50 94 GLN A C 1
ATOM 698 O O . GLN A 1 94 ? -33.126 -1.158 20.353 1.00 60.50 94 GLN A O 1
ATOM 703 N N . GLY A 1 95 ? -31.209 -2.293 20.121 1.00 53.34 95 GLY A N 1
ATOM 704 C CA . GLY A 1 95 ? -31.267 -3.033 21.391 1.00 53.34 95 GLY A CA 1
ATOM 705 C C . GLY A 1 95 ? -31.111 -2.128 22.623 1.00 53.34 95 GLY A C 1
ATOM 706 O O . GLY A 1 95 ? -31.300 -2.560 23.762 1.00 53.34 95 GLY A O 1
ATOM 707 N N . GLY A 1 96 ? -30.867 -0.836 22.400 1.00 52.41 96 GLY A N 1
ATOM 708 C CA . GLY A 1 96 ? -30.858 0.253 23.365 1.00 52.41 96 GLY A CA 1
ATOM 709 C C . GLY A 1 96 ? -32.206 0.610 24.001 1.00 52.41 96 GLY A C 1
ATOM 710 O O . GLY A 1 96 ? -32.460 1.787 24.238 1.00 52.41 96 GLY A O 1
ATOM 711 N N . ARG A 1 97 ? -33.044 -0.363 24.382 1.00 55.94 97 ARG A N 1
ATOM 712 C CA . ARG A 1 97 ? -34.069 -0.119 25.421 1.00 55.94 97 ARG A CA 1
ATOM 713 C C . ARG A 1 97 ? -33.732 -0.706 26.792 1.00 55.94 97 ARG A C 1
ATOM 715 O O . ARG A 1 97 ? -34.612 -0.688 27.646 1.00 55.94 97 ARG A O 1
ATOM 722 N N . ARG A 1 98 ? -32.468 -1.108 27.040 1.00 58.00 98 ARG A N 1
ATOM 723 C CA . ARG A 1 98 ? -31.855 -1.230 28.390 1.00 58.00 98 ARG A CA 1
ATOM 724 C C . ARG A 1 98 ? -30.326 -0.985 28.454 1.00 58.00 98 ARG A C 1
ATOM 726 O O . ARG A 1 98 ? -29.670 -1.546 29.316 1.00 58.00 98 ARG A O 1
ATOM 733 N N . LEU A 1 99 ? -29.736 -0.079 27.664 1.00 59.41 99 LEU A N 1
ATOM 734 C CA . LEU A 1 99 ? -28.341 0.376 27.915 1.00 59.41 99 LEU A CA 1
ATOM 735 C C . LEU A 1 99 ? -28.213 1.302 29.151 1.00 59.41 99 LEU A C 1
ATOM 737 O O . LEU A 1 99 ? -27.207 1.981 29.336 1.00 59.41 99 LEU A O 1
ATOM 741 N N . GLY A 1 100 ? -29.243 1.366 29.999 1.00 64.06 100 GLY A N 1
ATOM 742 C CA . GLY A 1 100 ? -29.409 2.427 30.992 1.00 64.06 100 GLY A CA 1
ATOM 743 C C . GLY A 1 100 ? -28.453 2.361 32.181 1.00 64.06 100 GLY A C 1
ATOM 744 O O . GLY A 1 100 ? -28.133 3.409 32.729 1.00 64.06 100 GLY A O 1
ATOM 745 N N . TYR A 1 101 ? -27.987 1.168 32.574 1.00 71.69 101 TYR A N 1
ATOM 746 C CA . TYR A 1 101 ? -27.203 1.005 33.807 1.00 71.69 101 TYR A CA 1
ATOM 747 C C . TYR A 1 101 ? -25.783 0.484 33.564 1.00 71.69 101 TYR A C 1
ATOM 749 O O . TYR A 1 101 ? -24.827 1.109 34.002 1.00 71.69 101 TYR A O 1
ATOM 757 N N . GLU A 1 102 ? -25.611 -0.593 32.799 1.00 79.44 102 GLU A N 1
ATOM 758 C CA . GLU A 1 102 ? -24.295 -1.217 32.572 1.00 79.44 102 GLU A CA 1
ATOM 759 C C . GLU A 1 102 ? -23.360 -0.329 31.738 1.00 79.44 102 GLU A C 1
ATOM 761 O O . GLU A 1 102 ? -22.208 -0.121 32.108 1.00 79.44 102 GLU A O 1
ATOM 766 N N . ALA A 1 103 ? -23.858 0.270 30.650 1.00 77.44 103 ALA A N 1
ATOM 767 C CA . ALA A 1 103 ? -23.075 1.209 29.843 1.00 77.44 103 ALA A CA 1
ATOM 768 C C . ALA A 1 103 ? -22.825 2.532 30.583 1.00 77.44 103 ALA A C 1
ATOM 770 O O . ALA A 1 103 ? -21.782 3.160 30.400 1.00 77.44 103 ALA A O 1
ATOM 771 N N . TRP A 1 104 ? -23.758 2.943 31.448 1.00 78.25 104 TRP A N 1
ATOM 772 C CA . TRP A 1 104 ? -23.581 4.102 32.319 1.00 78.25 104 TRP A CA 1
ATOM 773 C C . TRP A 1 104 ? -22.487 3.852 33.365 1.00 78.25 104 TRP A C 1
ATOM 775 O O . TRP A 1 104 ? -21.616 4.703 33.540 1.00 78.25 104 TRP A O 1
ATOM 785 N N .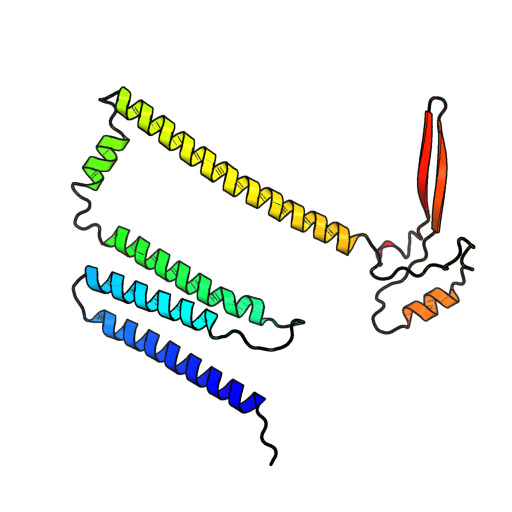 ILE A 1 105 ? -22.457 2.661 33.976 1.00 79.38 105 ILE A N 1
ATOM 786 C CA . ILE A 1 105 ? -21.368 2.210 34.853 1.00 79.38 105 ILE A CA 1
ATOM 787 C C . ILE A 1 105 ? -20.055 2.153 34.073 1.00 79.38 105 ILE A C 1
ATOM 789 O O . ILE A 1 105 ? -19.079 2.765 34.493 1.00 79.38 105 ILE A O 1
ATOM 793 N N . GLY A 1 106 ? -20.028 1.482 32.920 1.00 81.94 106 GLY A N 1
ATOM 794 C CA . GLY A 1 106 ? -18.823 1.336 32.103 1.00 81.94 106 GLY A CA 1
ATOM 795 C C . GLY A 1 106 ? -18.233 2.686 31.701 1.00 81.94 106 GLY A C 1
ATOM 796 O O . GLY A 1 106 ? -17.055 2.943 31.927 1.00 81.94 106 GLY A O 1
ATOM 797 N N . ARG A 1 107 ? -19.061 3.607 31.196 1.00 78.69 107 ARG A N 1
ATOM 798 C CA . ARG A 1 107 ? -18.628 4.964 30.838 1.00 78.69 107 ARG A CA 1
ATOM 799 C C . ARG A 1 107 ? -18.177 5.760 32.061 1.00 78.69 107 ARG A C 1
ATOM 801 O O . ARG A 1 107 ? -17.200 6.496 31.964 1.00 78.69 107 ARG A O 1
ATOM 808 N N . ARG A 1 108 ? -18.844 5.601 33.208 1.00 78.25 108 ARG A N 1
ATOM 809 C CA . ARG A 1 108 ? -18.425 6.236 34.460 1.00 78.25 108 ARG A CA 1
ATOM 810 C C . ARG A 1 108 ? -17.071 5.721 34.930 1.00 78.25 108 ARG A C 1
ATOM 812 O O . ARG A 1 108 ? -16.296 6.541 35.386 1.00 78.25 108 ARG A O 1
ATOM 819 N N . PHE A 1 109 ? -16.774 4.429 34.792 1.00 76.06 109 PHE A N 1
ATOM 820 C CA . PHE A 1 109 ? -15.468 3.855 35.137 1.00 76.06 109 PHE A CA 1
ATOM 821 C C . PHE A 1 109 ? -14.371 4.229 34.131 1.00 76.06 109 PHE A C 1
ATOM 823 O O . PHE A 1 109 ? -13.256 4.522 34.548 1.00 76.06 109 PHE A O 1
ATOM 830 N N . LEU A 1 110 ? -14.688 4.307 32.834 1.00 76.19 110 LEU A N 1
ATOM 831 C CA . LEU A 1 110 ? -13.753 4.767 31.797 1.00 76.19 110 LEU A CA 1
ATOM 832 C C . LEU A 1 110 ? -13.403 6.258 31.932 1.00 76.19 110 LEU A C 1
ATOM 834 O O . LEU A 1 110 ? -12.280 6.652 31.637 1.00 76.19 110 LEU A O 1
ATOM 838 N N . LEU A 1 111 ? -14.359 7.089 32.367 1.00 70.12 111 LEU A N 1
ATOM 839 C CA . LEU A 1 111 ? -14.179 8.530 32.595 1.00 70.12 111 LEU A CA 1
ATOM 840 C C . LEU A 1 111 ? -14.046 8.883 34.090 1.00 70.12 111 LEU A C 1
ATOM 842 O O . LEU A 1 111 ? -14.172 10.055 34.455 1.00 70.12 111 LEU A O 1
ATOM 846 N N . ALA A 1 112 ? -13.822 7.900 34.970 1.00 66.75 112 ALA A N 1
ATOM 847 C CA . ALA A 1 112 ? -13.767 8.124 36.413 1.00 66.75 112 ALA A CA 1
ATOM 848 C C . ALA A 1 112 ? -12.554 8.992 36.760 1.00 66.75 112 ALA A C 1
ATOM 850 O O . ALA A 1 112 ? -11.421 8.520 36.807 1.00 66.75 112 ALA A O 1
ATOM 851 N N . LYS A 1 113 ? -12.805 10.274 37.036 1.00 63.88 113 LYS A N 1
ATOM 852 C CA . LYS A 1 113 ? -11.783 11.239 37.461 1.00 63.88 113 LYS A CA 1
ATOM 853 C C . LYS A 1 113 ? -11.422 11.102 38.947 1.00 63.88 113 LYS A C 1
ATOM 855 O O . LYS A 1 113 ? -10.359 11.556 39.355 1.00 63.88 113 LYS A O 1
ATOM 860 N N . ASP A 1 114 ? -12.287 10.450 39.726 1.00 70.88 114 ASP A N 1
ATOM 861 C CA . ASP A 1 114 ? -12.192 10.371 41.191 1.00 70.88 114 ASP A CA 1
ATOM 862 C C . ASP A 1 114 ? -11.131 9.371 41.690 1.00 70.88 114 ASP A C 1
ATOM 864 O O . ASP A 1 114 ? -10.701 9.457 42.837 1.00 70.88 114 ASP A O 1
ATOM 868 N N . SER A 1 115 ? -10.671 8.438 40.841 1.00 78.81 115 SER A N 1
ATOM 869 C CA . SER A 1 115 ? -9.566 7.521 41.156 1.00 78.81 115 SER A CA 1
ATOM 870 C C . SER A 1 115 ? -8.382 7.763 40.207 1.00 78.81 115 SER A C 1
ATOM 872 O O . SER A 1 115 ? -8.403 7.287 39.066 1.00 78.81 115 SER A O 1
ATOM 874 N N . PRO A 1 116 ? -7.334 8.489 40.643 1.00 77.94 116 PRO A N 1
ATOM 875 C CA . PRO A 1 116 ? -6.221 8.870 39.771 1.00 77.94 116 PRO A CA 1
ATOM 876 C C . PRO A 1 116 ? -5.446 7.660 39.227 1.00 77.94 116 PRO A C 1
ATOM 878 O O . PRO A 1 116 ? -5.001 7.685 38.082 1.00 77.94 116 PRO A O 1
ATOM 881 N N . VAL A 1 117 ? -5.350 6.571 39.998 1.00 82.88 117 VAL A N 1
ATOM 882 C CA . VAL A 1 117 ? -4.664 5.337 39.576 1.00 82.88 117 VAL A CA 1
ATOM 883 C C . VAL A 1 117 ? -5.417 4.646 38.435 1.00 82.88 117 VAL A C 1
ATOM 885 O O . VAL A 1 117 ? -4.810 4.260 37.438 1.00 82.88 117 VAL A O 1
ATOM 888 N N . LEU A 1 118 ? -6.746 4.532 38.536 1.00 83.31 118 LEU A N 1
ATOM 889 C CA . LEU A 1 118 ? -7.555 3.883 37.502 1.00 83.31 118 LEU A CA 1
ATOM 890 C C . LEU A 1 118 ? -7.605 4.710 36.206 1.00 83.31 118 LEU A C 1
ATOM 892 O O . LEU A 1 118 ? -7.507 4.157 35.109 1.00 83.31 118 LEU A O 1
ATOM 896 N N . SER A 1 119 ? -7.696 6.037 36.330 1.00 82.62 119 SER A N 1
ATOM 897 C CA . SER A 1 119 ? -7.654 6.966 35.194 1.00 82.62 119 SER A CA 1
ATOM 898 C C . SER A 1 119 ? -6.306 6.917 34.455 1.00 82.62 119 SER A C 1
ATOM 900 O O . SER A 1 119 ? -6.254 6.910 33.221 1.00 82.62 119 SER A O 1
ATOM 902 N N . MET A 1 120 ? -5.198 6.775 35.190 1.00 86.19 120 MET A N 1
ATOM 903 C CA . MET A 1 120 ? -3.859 6.656 34.607 1.00 86.19 120 MET A CA 1
ATOM 904 C C . MET A 1 120 ? -3.678 5.351 33.819 1.00 86.19 120 MET A C 1
ATOM 906 O O . MET A 1 120 ? -3.231 5.385 32.676 1.00 86.19 120 MET A O 1
ATOM 910 N N . VAL A 1 121 ? -4.090 4.205 34.369 1.00 89.62 121 VAL A N 1
ATOM 911 C CA . VAL A 1 121 ? -3.997 2.919 33.649 1.00 89.62 121 VAL A CA 1
ATOM 912 C C . VAL A 1 121 ? -4.875 2.922 32.393 1.00 89.62 121 VAL A C 1
ATOM 914 O O . VAL A 1 121 ? -4.432 2.498 31.327 1.00 89.62 121 VAL A O 1
ATOM 917 N N . THR A 1 122 ? -6.097 3.451 32.490 1.00 87.56 122 THR A N 1
ATOM 918 C CA . THR A 1 122 ? -7.042 3.496 31.362 1.00 87.56 122 THR A CA 1
ATOM 919 C C . THR A 1 122 ? -6.545 4.407 30.238 1.00 87.56 122 THR A C 1
ATOM 921 O O . THR A 1 122 ? -6.650 4.050 29.066 1.00 87.56 122 THR A O 1
ATOM 924 N N . SER A 1 123 ? -5.961 5.562 30.574 1.00 86.25 123 SER A N 1
ATOM 925 C CA . SER A 1 123 ? -5.413 6.486 29.573 1.00 86.25 123 SER A CA 1
ATOM 926 C C . SER A 1 123 ? -4.181 5.916 28.865 1.00 86.25 123 SER A C 1
ATOM 928 O O . SER A 1 123 ? -4.110 5.987 27.639 1.00 86.25 123 SER A O 1
ATOM 930 N N . ILE A 1 124 ? -3.265 5.271 29.596 1.00 92.50 124 ILE A N 1
ATOM 931 C CA . ILE A 1 124 ? -2.104 4.589 29.001 1.00 92.50 124 ILE A CA 1
ATOM 932 C C . ILE A 1 124 ? -2.559 3.446 28.085 1.00 92.50 124 ILE A C 1
ATOM 934 O O . ILE A 1 124 ? -2.070 3.334 26.961 1.00 92.50 124 ILE A O 1
ATOM 938 N N . ALA A 1 125 ? -3.526 2.630 28.517 1.00 93.88 125 ALA A N 1
ATOM 939 C CA . ALA A 1 125 ? -4.069 1.547 27.699 1.00 93.88 125 ALA A CA 1
ATOM 940 C C . ALA A 1 125 ? -4.733 2.070 26.415 1.00 93.88 125 ALA A C 1
ATOM 942 O O . ALA A 1 125 ? -4.504 1.526 25.334 1.00 93.88 125 ALA A O 1
ATOM 943 N N . LEU A 1 126 ? -5.511 3.153 26.513 1.00 91.56 126 LEU A N 1
ATOM 944 C CA . LEU A 1 126 ? -6.167 3.772 25.363 1.00 91.56 126 LEU A CA 1
ATOM 945 C C . LEU A 1 126 ? -5.146 4.296 24.347 1.00 91.56 126 LEU A C 1
ATOM 947 O O . LEU A 1 126 ? -5.258 3.997 23.159 1.00 91.56 126 LEU A O 1
ATOM 951 N N . VAL A 1 127 ? -4.127 5.028 24.807 1.00 96.19 127 VAL A N 1
ATOM 952 C CA . VAL A 1 127 ? -3.050 5.528 23.939 1.00 96.19 127 VAL A CA 1
ATOM 953 C C . VAL A 1 127 ? -2.276 4.368 23.310 1.00 96.19 127 VAL A C 1
ATOM 955 O O . VAL A 1 127 ? -1.999 4.405 22.114 1.00 96.19 127 VAL A O 1
ATOM 958 N N . GLY A 1 128 ? -1.991 3.308 24.070 1.00 97.38 128 GLY A N 1
ATOM 959 C CA . GLY A 1 128 ? -1.306 2.119 23.563 1.00 97.38 128 GLY A CA 1
ATOM 960 C C . GLY A 1 128 ? -2.054 1.439 22.415 1.00 97.38 128 GLY A C 1
ATOM 961 O O . GLY A 1 128 ? -1.456 1.145 2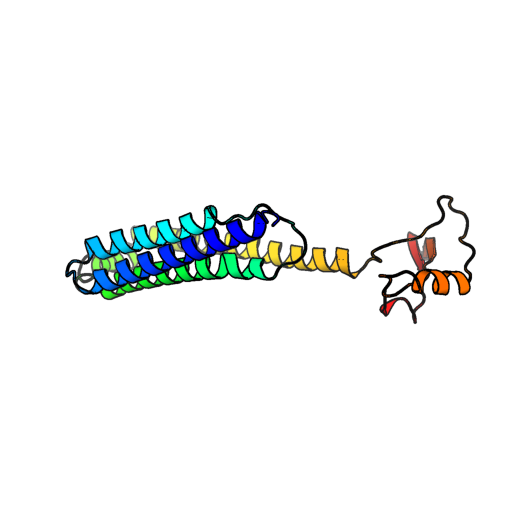1.381 1.00 97.38 128 GLY A O 1
ATOM 962 N N . VAL A 1 129 ? -3.371 1.244 22.551 1.00 96.94 129 VAL A N 1
ATOM 963 C CA . VAL A 1 129 ? -4.198 0.644 21.490 1.00 96.94 129 VAL A CA 1
ATOM 964 C C . VAL A 1 129 ? -4.296 1.565 20.274 1.00 96.94 129 VAL A C 1
ATOM 966 O O . VAL A 1 129 ? -4.158 1.093 19.146 1.00 96.94 129 VAL A O 1
ATOM 969 N N . LEU A 1 130 ? -4.486 2.874 20.480 1.00 97.50 130 LEU A N 1
ATOM 970 C CA . LEU A 1 130 ? -4.529 3.846 19.384 1.00 97.50 130 LEU A CA 1
ATOM 971 C C . LEU A 1 130 ? -3.228 3.834 18.576 1.00 97.50 130 LEU A C 1
ATOM 973 O O . LEU A 1 130 ? -3.276 3.780 17.348 1.00 97.50 130 LEU A O 1
ATOM 977 N N . LEU A 1 131 ? -2.075 3.822 19.248 1.00 98.00 131 LEU A N 1
ATOM 978 C CA . LEU A 1 131 ? -0.772 3.741 18.590 1.00 98.00 131 LEU A CA 1
ATOM 979 C C . LEU A 1 131 ? -0.588 2.406 17.862 1.00 98.00 131 LEU A C 1
ATOM 981 O O . LEU A 1 131 ? -0.197 2.409 16.698 1.00 98.00 131 LEU A O 1
ATOM 985 N N . ALA A 1 132 ? -0.928 1.280 18.494 1.00 97.81 132 ALA A N 1
ATOM 986 C CA . ALA A 1 132 ? -0.800 -0.040 17.879 1.00 97.81 132 ALA A CA 1
ATOM 987 C C . ALA A 1 132 ? -1.614 -0.156 16.579 1.00 97.81 132 ALA A C 1
ATOM 989 O O . ALA A 1 132 ? -1.089 -0.574 15.548 1.00 97.81 132 ALA A O 1
ATOM 990 N N . VAL A 1 133 ? -2.883 0.264 16.605 1.00 97.88 133 VAL A N 1
ATOM 991 C CA . VAL A 1 133 ? -3.758 0.220 15.425 1.00 97.88 133 VAL A CA 1
ATOM 992 C C . VAL A 1 133 ? -3.282 1.199 14.351 1.00 97.88 133 VAL A C 1
ATOM 994 O O . VAL A 1 133 ? -3.250 0.840 13.174 1.00 97.88 133 VAL A O 1
ATOM 997 N N . THR A 1 134 ? -2.851 2.404 14.741 1.00 98.38 134 THR A N 1
ATOM 998 C CA . THR A 1 134 ? -2.326 3.408 13.798 1.00 98.38 134 THR A CA 1
ATOM 999 C C . THR A 1 134 ? -1.117 2.872 13.039 1.00 98.38 134 THR A C 1
ATOM 1001 O O . THR A 1 134 ? -1.063 2.995 11.819 1.00 98.38 134 THR A O 1
ATOM 1004 N N . VAL A 1 135 ? -0.176 2.228 13.737 1.00 97.94 135 VAL A N 1
ATOM 1005 C CA . VAL A 1 135 ? 1.032 1.661 13.121 1.00 97.94 135 VAL A CA 1
ATOM 1006 C C . VAL A 1 135 ? 0.686 0.573 12.107 1.00 97.94 135 VAL A C 1
ATOM 1008 O O . VAL A 1 135 ? 1.253 0.565 11.018 1.00 97.94 135 VAL A O 1
ATOM 1011 N N . VAL A 1 136 ? -0.258 -0.318 12.424 1.00 97.88 136 VAL A N 1
ATOM 1012 C CA . VAL A 1 136 ? -0.658 -1.406 11.514 1.00 97.88 136 VAL A CA 1
ATOM 1013 C C . VAL A 1 136 ? -1.365 -0.870 10.270 1.00 97.88 136 VAL A C 1
ATOM 1015 O O . VAL A 1 136 ? -1.081 -1.312 9.159 1.00 97.88 136 VAL A O 1
ATOM 1018 N N . ILE A 1 137 ? -2.272 0.096 10.431 1.00 95.56 137 ILE A N 1
ATOM 1019 C CA . ILE A 1 137 ? -2.962 0.708 9.287 1.00 95.56 137 ILE A CA 1
ATOM 1020 C C . ILE A 1 137 ? -1.960 1.469 8.413 1.00 95.56 137 ILE A C 1
ATOM 1022 O O . ILE A 1 137 ? -1.995 1.352 7.188 1.00 95.56 137 ILE A O 1
ATOM 1026 N N . LEU A 1 138 ? -1.040 2.214 9.032 1.00 97.25 138 LEU A N 1
ATOM 1027 C CA . LEU A 1 138 ? -0.019 2.975 8.320 1.00 97.25 138 LEU A CA 1
ATOM 1028 C C . LEU A 1 138 ? 0.936 2.062 7.546 1.00 97.25 138 LEU A C 1
ATOM 1030 O O . LEU A 1 138 ? 1.212 2.335 6.382 1.00 97.25 138 LEU A O 1
ATOM 1034 N N . SER A 1 139 ? 1.423 0.979 8.156 1.00 96.56 139 SER A N 1
ATOM 1035 C CA . SER A 1 139 ? 2.360 0.065 7.494 1.00 96.56 139 SER A CA 1
ATOM 1036 C C . SER A 1 139 ? 1.731 -0.618 6.283 1.00 96.56 139 SER A C 1
ATOM 1038 O O . SER A 1 139 ? 2.355 -0.675 5.224 1.00 96.56 139 SER A O 1
ATOM 1040 N N . MET A 1 140 ? 0.474 -1.054 6.404 1.00 96.12 140 MET A N 1
ATOM 1041 C CA . MET A 1 140 ? -0.296 -1.593 5.283 1.00 96.12 140 MET A CA 1
ATOM 1042 C C . MET A 1 140 ? -0.486 -0.551 4.177 1.00 96.12 140 MET A C 1
ATOM 1044 O O . MET A 1 140 ? -0.314 -0.872 3.006 1.00 96.12 140 MET A O 1
ATOM 1048 N N . GLY A 1 141 ? -0.781 0.703 4.534 1.00 95.25 141 GLY A N 1
ATOM 1049 C CA . GLY A 1 141 ? -0.923 1.789 3.562 1.00 95.25 141 GLY A CA 1
ATOM 1050 C C . GLY A 1 141 ? 0.368 2.091 2.797 1.00 95.25 141 GLY A C 1
ATOM 1051 O O . GLY A 1 141 ? 0.339 2.237 1.577 1.00 95.25 141 GLY A O 1
ATOM 1052 N N . VAL A 1 142 ? 1.506 2.147 3.497 1.00 96.44 142 VAL A N 1
ATOM 1053 C CA . VAL A 1 142 ? 2.815 2.424 2.884 1.0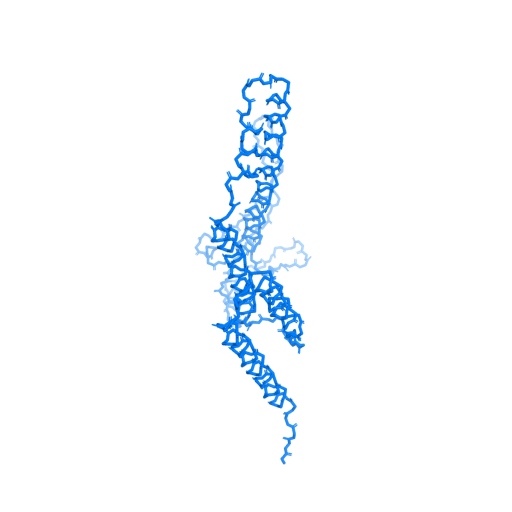0 96.44 142 VAL A CA 1
ATOM 1054 C C . VAL A 1 142 ? 3.240 1.293 1.952 1.00 96.44 142 VAL A C 1
ATOM 1056 O O . VAL A 1 142 ? 3.627 1.574 0.820 1.00 96.44 142 VAL A O 1
ATOM 1059 N N . LEU A 1 143 ? 3.146 0.030 2.389 1.00 96.12 143 LEU A N 1
ATOM 1060 C CA . LEU A 1 143 ? 3.515 -1.109 1.540 1.00 96.12 143 LEU A CA 1
ATOM 1061 C C . LEU A 1 143 ? 2.625 -1.192 0.303 1.00 96.12 143 LEU A C 1
ATOM 1063 O O . LEU A 1 143 ? 3.150 -1.356 -0.791 1.00 96.12 143 LEU A O 1
ATOM 1067 N N . ALA A 1 144 ? 1.312 -1.013 0.457 1.00 92.06 144 ALA A N 1
ATOM 1068 C CA . ALA A 1 144 ? 0.389 -1.053 -0.671 1.00 92.06 144 ALA A CA 1
ATOM 1069 C C . ALA A 1 144 ? 0.679 0.058 -1.696 1.00 92.06 144 ALA A C 1
ATOM 1071 O O . ALA A 1 144 ? 0.709 -0.204 -2.896 1.00 92.06 144 ALA A O 1
ATOM 1072 N N . GLY A 1 145 ? 0.938 1.288 -1.238 1.00 89.38 145 GLY A N 1
ATOM 1073 C CA . GLY A 1 145 ? 1.287 2.393 -2.135 1.00 89.38 145 GLY A CA 1
ATOM 1074 C C . GLY A 1 145 ? 2.637 2.193 -2.830 1.00 89.38 145 GLY A C 1
ATOM 1075 O O . GLY A 1 145 ? 2.778 2.489 -4.016 1.00 89.38 145 GLY A O 1
ATOM 1076 N N . PHE A 1 146 ? 3.623 1.661 -2.107 1.00 94.19 146 PHE A N 1
ATOM 1077 C CA . PHE A 1 146 ? 4.947 1.377 -2.656 1.00 94.19 146 PHE A CA 1
ATOM 1078 C C . PHE A 1 146 ? 4.927 0.225 -3.662 1.00 94.19 146 PHE A C 1
ATOM 1080 O O . PHE A 1 146 ? 5.558 0.326 -4.710 1.00 94.19 146 PHE A O 1
ATOM 1087 N N . GLU A 1 147 ? 4.179 -0.841 -3.378 1.00 91.88 147 GLU A N 1
ATOM 1088 C CA . GLU A 1 147 ? 3.973 -1.957 -4.302 1.00 91.88 147 GLU A CA 1
ATOM 1089 C C . GLU A 1 147 ? 3.390 -1.461 -5.627 1.00 91.88 147 GLU A C 1
ATOM 1091 O O . GLU A 1 147 ? 3.897 -1.814 -6.688 1.00 91.88 147 GLU A O 1
ATOM 1096 N N . GLU A 1 148 ? 2.394 -0.576 -5.575 1.00 90.25 148 GLU A N 1
ATOM 1097 C CA . GLU A 1 148 ? 1.766 -0.028 -6.775 1.00 90.25 148 GLU A CA 1
ATOM 1098 C C . GLU A 1 148 ? 2.721 0.869 -7.587 1.00 90.25 148 GLU A C 1
ATOM 1100 O O . GLU A 1 148 ? 2.735 0.809 -8.818 1.00 90.25 148 GLU A O 1
ATOM 1105 N N . ASP A 1 149 ? 3.545 1.691 -6.926 1.00 90.56 149 ASP A N 1
ATOM 1106 C CA . ASP A 1 149 ? 4.554 2.526 -7.597 1.00 90.56 149 ASP A CA 1
ATOM 1107 C C . ASP A 1 149 ? 5.683 1.686 -8.210 1.00 90.56 149 ASP A C 1
ATOM 1109 O O . ASP A 1 149 ? 6.073 1.905 -9.359 1.00 90.56 149 ASP A O 1
ATOM 1113 N N . LEU A 1 150 ? 6.170 0.679 -7.481 1.00 90.94 150 LEU A N 1
ATOM 1114 C CA . LEU A 1 150 ? 7.173 -0.249 -7.992 1.00 90.94 150 LEU A CA 1
ATOM 1115 C C . LEU A 1 150 ? 6.639 -1.063 -9.161 1.00 90.94 150 LEU A C 1
ATOM 1117 O O . LEU A 1 150 ? 7.309 -1.163 -10.184 1.00 90.94 150 LEU A O 1
ATOM 1121 N N . GLN A 1 151 ? 5.435 -1.618 -9.041 1.00 87.69 151 GLN A N 1
ATOM 1122 C CA . GLN A 1 151 ? 4.820 -2.381 -10.116 1.00 87.69 151 GLN A CA 1
ATOM 1123 C C . GLN A 1 151 ? 4.663 -1.513 -11.368 1.00 87.69 151 GLN A C 1
ATOM 1125 O O . GLN A 1 151 ? 5.017 -1.949 -12.464 1.00 87.69 151 GLN A O 1
ATOM 1130 N N . ARG A 1 152 ? 4.201 -0.266 -11.212 1.00 86.44 152 ARG A N 1
ATOM 1131 C CA . ARG A 1 152 ? 4.103 0.688 -12.323 1.00 86.44 152 ARG A CA 1
ATOM 1132 C C . ARG A 1 152 ? 5.453 0.998 -12.953 1.00 86.44 152 ARG A C 1
ATOM 1134 O O . ARG A 1 152 ? 5.537 1.016 -14.173 1.00 86.44 152 ARG A O 1
ATOM 1141 N N . LYS A 1 153 ? 6.507 1.213 -12.166 1.00 85.25 153 LYS A N 1
ATOM 1142 C CA . LYS A 1 153 ? 7.852 1.483 -12.702 1.00 85.25 153 LYS A CA 1
ATOM 1143 C C . LYS A 1 153 ? 8.468 0.269 -13.383 1.00 85.25 153 LYS A C 1
ATOM 1145 O O . LYS A 1 153 ? 9.094 0.422 -14.421 1.00 85.25 153 LYS A O 1
ATOM 1150 N N . ILE A 1 154 ? 8.267 -0.930 -12.843 1.00 82.94 154 ILE A N 1
ATOM 1151 C CA . ILE A 1 154 ? 8.788 -2.163 -13.441 1.00 82.94 154 ILE A CA 1
ATOM 1152 C C . ILE A 1 154 ? 8.118 -2.426 -14.795 1.00 82.94 154 ILE A C 1
ATOM 1154 O O . ILE A 1 154 ? 8.817 -2.708 -15.764 1.00 82.94 154 ILE A O 1
ATOM 1158 N N . ILE A 1 155 ? 6.788 -2.299 -14.870 1.00 77.81 155 ILE A N 1
ATOM 1159 C CA . ILE A 1 155 ? 6.010 -2.607 -16.083 1.00 77.81 155 ILE A CA 1
ATOM 1160 C C . ILE A 1 155 ? 6.021 -1.445 -17.089 1.00 77.81 155 ILE A C 1
ATOM 1162 O O . ILE A 1 155 ? 5.940 -1.674 -18.289 1.00 77.81 155 ILE A O 1
ATOM 1166 N N . GLY A 1 156 ? 6.099 -0.201 -16.615 1.00 68.25 156 GLY A N 1
ATOM 1167 C CA . GLY A 1 156 ? 5.940 0.996 -17.443 1.00 68.25 156 GLY A CA 1
ATOM 1168 C C . GLY A 1 156 ? 7.235 1.644 -17.927 1.00 68.25 156 GLY A C 1
ATOM 1169 O O . GLY A 1 156 ? 7.162 2.505 -18.792 1.00 68.25 156 GLY A O 1
ATOM 1170 N N . ALA A 1 157 ? 8.401 1.287 -17.378 1.00 66.50 157 ALA A N 1
ATOM 1171 C CA . ALA A 1 157 ? 9.674 1.910 -17.762 1.00 66.50 157 ALA A CA 1
ATOM 1172 C C . ALA A 1 157 ? 10.549 1.039 -18.677 1.00 66.50 157 ALA A C 1
ATOM 1174 O O . ALA A 1 157 ? 11.622 1.483 -19.076 1.00 66.50 157 ALA A O 1
ATOM 1175 N N . ASN A 1 158 ? 10.130 -0.191 -18.992 1.00 68.12 158 ASN A N 1
ATOM 1176 C CA . ASN A 1 158 ? 10.914 -1.122 -19.802 1.00 68.12 158 ASN A CA 1
ATOM 1177 C C . ASN A 1 158 ? 10.101 -1.634 -20.990 1.00 68.12 158 ASN A C 1
ATOM 1179 O O . ASN A 1 158 ? 8.925 -1.975 -20.849 1.00 68.12 158 ASN A O 1
ATOM 1183 N N . ALA A 1 159 ? 10.757 -1.757 -22.146 1.00 73.81 159 ALA A N 1
ATOM 1184 C CA . ALA A 1 159 ? 10.185 -2.448 -23.291 1.00 73.81 159 ALA A CA 1
ATOM 1185 C C . ALA A 1 159 ? 9.871 -3.903 -22.905 1.00 73.81 159 ALA A C 1
ATOM 1187 O O . ALA A 1 159 ? 10.702 -4.600 -22.322 1.00 73.81 159 ALA A O 1
ATOM 1188 N N . HIS A 1 160 ? 8.672 -4.376 -23.249 1.00 77.88 160 HIS A N 1
ATOM 1189 C CA . HIS A 1 160 ? 8.234 -5.739 -22.922 1.00 77.88 160 HIS A CA 1
ATOM 1190 C C . HIS A 1 160 ? 9.090 -6.815 -23.612 1.00 77.88 160 HIS A C 1
ATOM 1192 O O . HIS A 1 160 ? 9.148 -7.953 -23.149 1.00 77.88 160 HIS A O 1
ATOM 1198 N N . VAL A 1 161 ? 9.743 -6.457 -24.721 1.00 81.44 161 VAL A N 1
ATOM 1199 C CA . VAL A 1 161 ? 10.651 -7.313 -25.483 1.00 81.44 161 VAL A CA 1
ATOM 1200 C C . VAL A 1 161 ? 11.864 -6.483 -25.883 1.00 81.44 161 VAL A C 1
ATOM 1202 O O . VAL A 1 161 ? 11.723 -5.407 -26.458 1.00 81.44 161 VAL A O 1
ATOM 1205 N N . VAL A 1 162 ? 13.053 -7.008 -25.597 1.00 84.25 162 VAL A N 1
ATOM 1206 C CA . VAL A 1 162 ? 14.336 -6.418 -25.979 1.00 84.25 162 VAL A CA 1
ATOM 1207 C C . VAL A 1 162 ? 15.017 -7.369 -26.957 1.00 84.25 162 VAL A C 1
ATOM 1209 O O . VAL A 1 162 ? 15.215 -8.543 -26.649 1.00 84.25 162 VAL A O 1
ATOM 1212 N N . VAL A 1 163 ? 15.357 -6.867 -28.144 1.00 82.06 163 VAL A N 1
ATOM 1213 C CA . VAL A 1 163 ? 16.083 -7.620 -29.173 1.00 82.06 163 VAL A CA 1
ATOM 1214 C C . VAL A 1 163 ? 17.531 -7.144 -29.166 1.00 82.06 163 VAL A C 1
ATOM 1216 O O . VAL A 1 163 ? 17.803 -5.983 -29.456 1.00 82.06 163 VAL A O 1
ATOM 1219 N N . GLN A 1 164 ? 18.453 -8.036 -28.813 1.00 79.81 164 GLN A N 1
ATOM 1220 C CA . GLN A 1 164 ? 19.891 -7.769 -28.762 1.00 79.81 164 GLN A CA 1
ATOM 1221 C C . GLN A 1 164 ? 20.652 -8.880 -29.487 1.00 79.81 164 GLN A C 1
ATOM 1223 O O . GLN A 1 164 ? 20.189 -10.022 -29.559 1.00 79.81 164 GLN A O 1
ATOM 1228 N N . HIS A 1 165 ? 21.826 -8.549 -30.028 1.00 77.31 165 HIS A N 1
ATOM 1229 C CA . HIS A 1 165 ? 22.718 -9.556 -30.593 1.00 77.31 165 HIS A CA 1
ATOM 1230 C C . HIS A 1 165 ? 23.369 -10.371 -29.453 1.00 77.31 165 HIS A C 1
ATOM 1232 O O . HIS A 1 165 ? 23.745 -9.776 -28.443 1.00 77.31 165 HIS A O 1
ATOM 1238 N N . PRO A 1 166 ? 23.522 -11.705 -29.575 1.00 71.69 166 PRO A N 1
ATOM 1239 C CA . PRO A 1 166 ? 24.116 -12.539 -28.520 1.00 71.69 166 PRO A CA 1
ATOM 1240 C C . PRO A 1 166 ? 25.582 -12.212 -28.208 1.00 71.69 166 PRO A C 1
ATOM 1242 O O . PRO A 1 166 ? 26.054 -12.457 -27.101 1.00 71.69 166 PRO A O 1
ATOM 1245 N N . GLU A 1 167 ? 26.308 -11.687 -29.193 1.00 71.06 167 GLU A N 1
ATOM 1246 C CA . GLU A 1 167 ? 27.679 -11.203 -29.033 1.00 71.06 167 GLU A CA 1
ATOM 1247 C C . GLU A 1 167 ? 27.678 -9.682 -28.874 1.00 71.06 167 GLU A C 1
ATOM 1249 O O . GLU A 1 167 ? 26.847 -9.005 -29.479 1.00 71.06 167 GLU A O 1
ATOM 1254 N N . SER A 1 168 ? 28.648 -9.137 -28.129 1.00 64.75 168 SER A N 1
ATOM 1255 C CA . SER A 1 168 ? 28.867 -7.694 -27.904 1.00 64.75 168 SER A CA 1
ATOM 1256 C C . SER A 1 168 ? 29.297 -6.924 -29.167 1.00 64.75 168 SER A C 1
ATOM 1258 O O . SER A 1 168 ? 30.026 -5.934 -29.103 1.00 64.75 168 SER A O 1
ATOM 1260 N N . THR A 1 169 ? 28.914 -7.421 -30.336 1.00 68.44 169 THR A N 1
ATOM 1261 C CA . THR A 1 169 ? 29.108 -6.805 -31.638 1.00 68.44 169 THR A CA 1
ATOM 1262 C C . THR A 1 169 ? 28.002 -5.782 -31.893 1.00 68.44 169 THR A C 1
ATOM 1264 O O . THR A 1 169 ? 26.838 -6.070 -31.602 1.00 68.44 169 THR A O 1
ATOM 1267 N N . PRO A 1 170 ? 28.327 -4.614 -32.475 1.00 65.75 170 PRO A N 1
ATOM 1268 C CA . PRO A 1 170 ? 27.325 -3.625 -32.849 1.00 65.75 170 PRO A CA 1
ATOM 1269 C C . PRO A 1 170 ? 26.253 -4.247 -33.743 1.00 65.75 170 PRO A C 1
ATOM 1271 O O . PRO A 1 170 ? 26.564 -4.853 -34.769 1.00 65.75 170 PRO A O 1
ATOM 1274 N N . PHE A 1 171 ? 24.991 -4.088 -33.353 1.00 70.00 171 PHE A N 1
ATOM 1275 C CA . PHE A 1 171 ? 23.864 -4.497 -34.177 1.00 70.00 171 PHE A CA 1
ATOM 1276 C C . PHE A 1 171 ? 23.806 -3.568 -35.406 1.00 70.00 171 PHE A C 1
ATOM 1278 O O . PHE A 1 171 ? 23.751 -2.348 -35.216 1.00 70.00 171 PHE A O 1
ATOM 1285 N N . PRO A 1 172 ? 23.851 -4.076 -36.654 1.00 69.25 172 PRO A N 1
ATOM 1286 C CA . PRO A 1 172 ? 23.745 -3.226 -37.834 1.00 69.25 172 PRO A CA 1
ATOM 1287 C C . PRO A 1 172 ? 22.351 -2.592 -37.859 1.00 69.25 172 PRO A C 1
ATOM 1289 O O . PRO A 1 172 ? 21.344 -3.262 -38.076 1.00 69.25 172 PRO A O 1
ATOM 1292 N N . TYR A 1 173 ? 22.291 -1.298 -37.551 1.00 70.56 173 TYR A N 1
ATOM 1293 C CA . TYR A 1 173 ? 21.048 -0.542 -37.555 1.00 70.56 173 TYR A CA 1
ATOM 1294 C C . TYR A 1 173 ? 20.612 -0.276 -38.998 1.00 70.56 173 TYR A C 1
ATOM 1296 O O . TYR A 1 173 ? 21.269 0.470 -39.724 1.00 70.56 173 TYR A O 1
ATOM 1304 N N . GLU A 1 174 ? 19.476 -0.849 -39.386 1.00 72.88 174 GLU A N 1
ATOM 1305 C CA . GLU A 1 174 ? 18.775 -0.531 -40.626 1.00 72.88 174 GLU A CA 1
ATOM 1306 C C . GLU A 1 174 ? 17.339 -0.117 -40.294 1.00 72.88 174 GLU A C 1
ATOM 1308 O O . GLU A 1 174 ? 16.618 -0.837 -39.602 1.00 72.88 174 GLU A O 1
ATOM 1313 N N . GLU A 1 175 ? 16.887 1.030 -40.811 1.00 76.62 175 GLU A N 1
ATOM 1314 C CA . GLU A 1 175 ? 15.497 1.482 -40.624 1.00 76.62 175 GLU A CA 1
ATOM 1315 C C . GLU A 1 175 ? 14.470 0.458 -41.133 1.00 76.62 175 GLU A C 1
ATOM 1317 O O . GLU A 1 175 ? 13.369 0.355 -40.588 1.00 76.62 175 GLU A O 1
ATOM 1322 N N . ALA A 1 176 ? 14.848 -0.339 -42.137 1.00 77.56 176 ALA A N 1
ATOM 1323 C CA . ALA A 1 176 ? 14.031 -1.417 -42.681 1.00 77.56 176 ALA A CA 1
ATOM 1324 C C . ALA A 1 176 ? 13.669 -2.477 -41.624 1.00 77.56 176 ALA A C 1
ATOM 1326 O O . ALA A 1 176 ? 12.539 -2.964 -41.613 1.00 77.56 176 ALA A O 1
ATOM 1327 N N . LEU A 1 177 ? 14.580 -2.777 -40.693 1.00 81.38 177 LEU A N 1
ATOM 1328 C CA . LEU A 1 177 ? 14.353 -3.780 -39.655 1.00 81.38 177 LEU A CA 1
ATOM 1329 C C . LEU A 1 177 ? 13.324 -3.316 -38.617 1.00 81.38 177 LEU A C 1
ATOM 1331 O O . LEU A 1 177 ? 12.468 -4.093 -38.201 1.00 81.38 177 LEU A O 1
ATOM 1335 N N . ILE A 1 178 ? 13.363 -2.040 -38.218 1.00 82.50 178 ILE A N 1
ATOM 1336 C CA . ILE A 1 178 ? 12.338 -1.474 -37.324 1.00 82.50 178 ILE A CA 1
ATOM 1337 C C . ILE A 1 178 ? 10.967 -1.552 -37.990 1.00 82.50 178 ILE A C 1
ATOM 1339 O O . ILE A 1 178 ? 9.978 -1.885 -37.333 1.00 82.50 178 ILE A O 1
ATOM 1343 N N . HIS A 1 179 ? 10.906 -1.274 -39.296 1.00 82.06 179 HIS A N 1
ATOM 1344 C CA . HIS A 1 179 ? 9.664 -1.376 -40.046 1.00 82.06 179 HIS A CA 1
ATOM 1345 C C . HIS A 1 179 ? 9.137 -2.814 -40.047 1.00 82.06 179 HIS A C 1
ATOM 1347 O O . HIS A 1 179 ? 7.979 -3.024 -39.703 1.00 82.06 179 HIS A O 1
ATOM 1353 N N . GLU A 1 180 ? 9.980 -3.805 -40.328 1.00 84.12 180 GLU A N 1
ATOM 1354 C CA . GLU A 1 180 ? 9.599 -5.221 -40.295 1.00 84.12 180 GLU A CA 1
ATOM 1355 C C . GLU A 1 180 ? 9.088 -5.663 -38.912 1.00 84.12 180 GLU A C 1
ATOM 1357 O O . GLU A 1 180 ? 8.024 -6.274 -38.814 1.00 84.12 180 GLU A O 1
ATOM 1362 N N . ILE A 1 181 ? 9.773 -5.270 -37.831 1.00 85.00 181 ILE A N 1
ATOM 1363 C CA . ILE A 1 181 ? 9.358 -5.577 -36.452 1.00 85.00 181 ILE A CA 1
ATOM 1364 C C . ILE A 1 181 ? 8.013 -4.918 -36.120 1.00 85.00 181 ILE A C 1
ATOM 1366 O O . ILE A 1 181 ? 7.159 -5.538 -35.490 1.00 85.00 181 ILE A O 1
ATOM 1370 N N . SER A 1 182 ? 7.784 -3.686 -36.582 1.00 84.56 182 SER A N 1
ATOM 1371 C CA . SER A 1 182 ? 6.522 -2.969 -36.357 1.00 84.56 182 SER A CA 1
ATOM 1372 C C . SER A 1 182 ? 5.314 -3.602 -37.061 1.00 84.56 182 SER A C 1
ATOM 1374 O O . SER A 1 182 ? 4.180 -3.371 -36.651 1.00 84.56 182 SER A O 1
ATOM 1376 N N . GLN A 1 183 ? 5.540 -4.412 -38.102 1.00 86.50 183 GLN A N 1
ATOM 1377 C CA . GLN A 1 183 ? 4.484 -5.136 -38.819 1.00 86.50 183 GLN A CA 1
ATOM 1378 C C . GLN A 1 183 ? 4.078 -6.450 -38.124 1.00 86.50 183 GLN A C 1
ATOM 1380 O O . GLN A 1 183 ? 3.097 -7.081 -38.529 1.00 86.50 183 GLN A O 1
ATOM 1385 N N . VAL A 1 184 ? 4.802 -6.888 -37.086 1.00 87.12 184 VAL A N 1
ATOM 1386 C CA . VAL A 1 184 ? 4.471 -8.116 -36.352 1.00 87.12 184 VAL A CA 1
ATOM 1387 C C . VAL A 1 184 ? 3.190 -7.906 -35.524 1.00 87.12 184 VAL A C 1
ATOM 1389 O O . VAL A 1 184 ? 3.098 -6.940 -34.761 1.00 87.12 184 VAL A O 1
ATOM 1392 N N . PRO A 1 185 ? 2.191 -8.808 -35.611 1.00 84.44 185 PRO A N 1
ATOM 1393 C CA . PRO A 1 185 ? 0.952 -8.681 -34.849 1.00 84.44 185 PRO A CA 1
ATOM 1394 C C . PRO A 1 185 ? 1.205 -8.611 -33.336 1.00 84.44 185 PRO A C 1
ATOM 1396 O O . PRO A 1 185 ? 1.764 -9.537 -32.752 1.00 84.44 185 PRO A O 1
ATOM 1399 N N . GLY A 1 186 ? 0.747 -7.533 -32.696 1.00 82.75 186 GLY A N 1
ATOM 1400 C CA . GLY A 1 186 ? 0.886 -7.310 -31.251 1.00 82.75 186 GLY A CA 1
ATOM 1401 C C . GLY A 1 186 ? 1.997 -6.335 -30.846 1.00 82.75 186 GLY A C 1
ATOM 1402 O O . GLY A 1 186 ? 2.072 -5.983 -29.671 1.00 82.75 186 GLY A O 1
ATOM 1403 N N . VAL A 1 18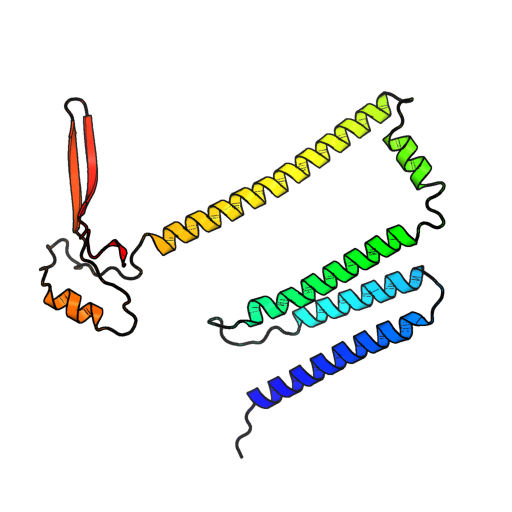7 ? 2.816 -5.855 -31.789 1.00 85.88 187 VAL A N 1
ATOM 1404 C CA . VAL A 1 187 ? 3.792 -4.782 -31.540 1.00 85.88 187 VAL A CA 1
ATOM 1405 C C . VAL A 1 187 ? 3.084 -3.425 -31.595 1.00 85.88 187 VAL A C 1
ATOM 1407 O O . VAL A 1 187 ? 2.513 -3.059 -32.617 1.00 85.88 187 VAL A O 1
ATOM 1410 N N . MET A 1 188 ? 3.100 -2.683 -30.484 1.00 83.75 188 MET A N 1
ATOM 1411 C CA . MET A 1 188 ? 2.480 -1.350 -30.392 1.00 83.75 188 MET A CA 1
ATOM 1412 C C . MET A 1 188 ? 3.423 -0.233 -30.848 1.00 83.75 188 MET A C 1
ATOM 1414 O O . MET A 1 188 ? 2.991 0.710 -31.507 1.00 83.75 188 MET A O 1
ATOM 1418 N N . ALA A 1 189 ? 4.706 -0.347 -30.506 1.00 82.81 189 ALA A N 1
ATOM 1419 C CA . ALA A 1 189 ? 5.760 0.575 -30.899 1.00 82.81 189 ALA A CA 1
ATOM 1420 C C . ALA A 1 189 ? 7.122 -0.125 -30.804 1.00 82.81 189 ALA A C 1
ATOM 1422 O O . ALA A 1 189 ? 7.283 -1.097 -30.063 1.00 82.81 189 ALA A O 1
ATOM 1423 N N . ALA A 1 190 ? 8.100 0.375 -31.557 1.00 84.38 190 ALA A N 1
ATOM 1424 C CA . ALA A 1 190 ? 9.478 -0.095 -31.527 1.00 84.38 190 ALA A CA 1
ATOM 1425 C C . ALA A 1 190 ? 10.427 1.105 -31.629 1.00 84.38 190 ALA A C 1
ATOM 1427 O O . ALA A 1 190 ? 10.221 1.994 -32.456 1.00 84.38 190 ALA A O 1
ATOM 1428 N N . ALA A 1 191 ? 11.474 1.118 -30.804 1.00 85.81 191 ALA A N 1
ATOM 1429 C CA . ALA A 1 191 ? 12.513 2.140 -30.826 1.00 85.81 191 ALA A CA 1
ATOM 1430 C C . ALA A 1 191 ? 13.891 1.481 -30.670 1.00 85.81 191 ALA A C 1
ATOM 1432 O O . ALA A 1 191 ? 14.029 0.535 -29.890 1.00 85.81 191 ALA A O 1
ATOM 1433 N N . PRO A 1 192 ? 14.911 1.960 -31.399 1.00 85.44 192 PRO A N 1
ATOM 1434 C CA . PRO A 1 192 ? 16.278 1.513 -31.196 1.00 85.44 192 PRO A CA 1
ATOM 1435 C C . PRO A 1 192 ? 16.834 2.114 -29.901 1.00 85.44 192 PRO A C 1
ATOM 1437 O O . PRO A 1 192 ? 16.503 3.243 -29.533 1.00 85.44 192 PRO A O 1
ATOM 1440 N N . PHE A 1 193 ? 17.723 1.382 -29.236 1.00 84.62 193 PHE A N 1
ATOM 1441 C CA . PHE A 1 193 ? 18.515 1.915 -28.133 1.00 84.62 193 PHE A CA 1
ATOM 1442 C C . PHE A 1 193 ? 19.959 1.432 -28.236 1.00 84.62 193 PHE A C 1
ATOM 1444 O O . PHE A 1 193 ? 20.239 0.381 -28.813 1.00 84.62 193 PHE A O 1
ATOM 1451 N N . VAL A 1 194 ? 20.872 2.219 -27.675 1.00 85.38 194 VAL A N 1
ATOM 1452 C CA . VAL A 1 194 ? 22.292 1.882 -27.559 1.00 85.38 194 VAL A CA 1
ATOM 1453 C C . VAL A 1 194 ? 22.670 1.922 -26.090 1.00 85.38 194 VAL A C 1
ATOM 1455 O O . VAL A 1 194 ? 22.427 2.921 -25.420 1.00 85.38 194 VAL A O 1
ATOM 1458 N N . GLU A 1 195 ? 23.279 0.851 -25.602 1.00 85.94 195 GLU A N 1
ATOM 1459 C CA . GLU A 1 195 ? 23.808 0.747 -24.245 1.00 85.94 195 GLU A CA 1
ATOM 1460 C C . GLU A 1 195 ? 25.338 0.710 -24.318 1.00 85.94 195 GLU A C 1
ATOM 1462 O O . GLU A 1 195 ? 25.910 -0.112 -25.035 1.00 85.94 195 GLU A O 1
ATOM 1467 N N . ALA A 1 196 ? 26.005 1.631 -23.622 1.00 84.56 196 ALA A N 1
ATOM 1468 C CA . ALA A 1 196 ? 27.461 1.700 -23.579 1.00 84.56 196 ALA A CA 1
ATOM 1469 C C . ALA A 1 196 ? 27.952 2.022 -22.166 1.00 84.56 196 ALA A C 1
ATOM 1471 O O . ALA A 1 196 ? 27.505 2.985 -21.544 1.00 84.56 196 ALA A O 1
ATOM 1472 N N . GLU A 1 197 ? 28.918 1.256 -21.666 1.00 87.75 197 GLU A N 1
ATOM 1473 C CA . GLU A 1 197 ? 29.634 1.611 -20.442 1.00 87.75 197 GLU A CA 1
ATOM 1474 C C . GLU A 1 197 ? 30.624 2.737 -20.745 1.00 87.75 197 GLU A C 1
ATOM 1476 O O . GLU A 1 197 ? 31.530 2.595 -21.569 1.00 87.75 197 GLU A O 1
ATOM 1481 N N . VAL A 1 198 ? 30.445 3.881 -20.087 1.00 90.81 198 VAL A N 1
ATOM 1482 C CA . VAL A 1 198 ? 31.283 5.061 -20.277 1.00 90.81 198 VAL A CA 1
ATOM 1483 C C . VAL A 1 198 ? 31.950 5.472 -18.979 1.00 90.81 198 VAL A C 1
ATOM 1485 O O . VAL A 1 198 ? 31.413 5.382 -17.877 1.00 90.81 198 VAL A O 1
ATOM 1488 N N . ALA A 1 199 ? 33.159 5.979 -19.129 1.00 91.25 199 ALA A N 1
ATOM 1489 C CA . ALA A 1 199 ? 33.934 6.539 -18.051 1.00 91.25 199 ALA A CA 1
ATOM 1490 C C . ALA A 1 199 ? 33.683 8.047 -17.958 1.00 91.25 199 ALA A C 1
ATOM 1492 O O . ALA A 1 199 ? 34.067 8.800 -18.853 1.00 91.25 199 ALA A O 1
ATOM 1493 N N . LEU A 1 200 ? 33.065 8.502 -16.872 1.00 91.62 200 LEU A N 1
ATOM 1494 C CA . LEU A 1 200 ? 32.875 9.919 -16.591 1.00 91.62 200 LEU A CA 1
ATOM 1495 C C . LEU A 1 200 ? 34.042 10.425 -15.742 1.00 91.62 200 LEU A C 1
ATOM 1497 O O . LEU A 1 200 ? 34.219 10.023 -14.591 1.00 91.62 200 LEU A O 1
ATOM 1501 N N . ALA A 1 201 ? 34.832 11.330 -16.315 1.00 91.00 201 ALA A N 1
ATOM 1502 C CA . ALA A 1 201 ? 35.936 11.987 -15.631 1.00 91.00 201 ALA A CA 1
ATOM 1503 C C . ALA A 1 201 ? 35.584 13.446 -15.309 1.00 91.00 201 ALA A C 1
ATOM 1505 O O . ALA A 1 201 ? 35.113 14.200 -16.158 1.00 91.00 201 ALA A O 1
ATOM 1506 N N . SER A 1 202 ? 35.851 13.842 -14.071 1.00 91.56 202 SER A N 1
ATOM 1507 C CA . SER A 1 202 ? 35.793 15.207 -13.553 1.00 91.56 202 SER A CA 1
ATOM 1508 C C . SER A 1 202 ? 37.169 15.559 -12.970 1.00 91.56 202 SER A C 1
ATOM 1510 O O . SER A 1 202 ? 37.909 14.645 -12.599 1.00 91.56 202 SER A O 1
ATOM 1512 N N . PRO A 1 203 ? 37.545 16.845 -12.830 1.00 90.44 203 PRO A N 1
ATOM 1513 C CA . PRO A 1 203 ? 38.849 17.231 -12.282 1.00 90.44 203 PRO A CA 1
ATOM 1514 C C . PRO A 1 203 ? 39.195 16.621 -10.913 1.00 90.44 203 PRO A C 1
ATOM 1516 O O . PRO A 1 203 ? 40.365 16.578 -10.546 1.00 90.44 203 PRO A O 1
ATOM 1519 N N . THR A 1 204 ? 38.197 16.173 -10.145 1.00 91.19 204 THR A N 1
ATOM 1520 C CA . THR A 1 204 ? 38.382 15.637 -8.784 1.00 91.19 204 THR A CA 1
ATOM 1521 C C . THR A 1 204 ? 37.984 14.167 -8.642 1.00 91.19 204 THR A C 1
ATOM 1523 O O . THR A 1 204 ? 38.369 13.544 -7.661 1.00 91.19 204 THR A O 1
ATOM 1526 N N . ASN A 1 205 ? 37.221 13.597 -9.581 1.00 91.00 205 ASN A N 1
ATOM 1527 C CA . ASN A 1 205 ? 36.668 12.246 -9.448 1.00 91.00 205 ASN A CA 1
ATOM 1528 C C . ASN A 1 205 ? 36.508 11.548 -10.800 1.00 91.00 205 ASN A C 1
ATOM 1530 O O . ASN A 1 205 ? 36.274 12.188 -11.823 1.00 91.00 205 ASN A O 1
ATOM 1534 N N . TYR A 1 206 ? 36.563 10.221 -10.768 1.00 90.75 206 TYR A N 1
ATOM 1535 C CA . TYR A 1 206 ? 36.279 9.343 -11.895 1.00 90.75 206 TYR A CA 1
ATOM 1536 C C . TYR A 1 206 ? 35.208 8.334 -11.478 1.00 90.75 206 TYR A C 1
ATOM 1538 O O . TYR A 1 206 ? 35.323 7.732 -10.412 1.00 90.75 206 TYR A O 1
ATOM 1546 N N . THR A 1 207 ? 34.183 8.153 -12.308 1.00 92.38 207 THR A N 1
ATOM 1547 C CA . THR A 1 207 ? 33.120 7.166 -12.090 1.00 92.38 207 THR A CA 1
ATOM 1548 C C . THR A 1 207 ? 32.767 6.500 -13.410 1.00 92.38 207 THR A C 1
ATOM 1550 O O . THR A 1 207 ? 32.747 7.148 -14.454 1.00 92.38 207 THR A O 1
ATOM 1553 N N . VAL A 1 208 ? 32.468 5.206 -13.372 1.00 90.31 208 VAL A N 1
ATOM 1554 C CA . VAL A 1 208 ? 31.902 4.495 -14.522 1.00 90.31 208 VAL A CA 1
ATOM 1555 C C . VAL A 1 208 ? 30.385 4.643 -14.470 1.00 90.31 208 VAL A C 1
ATOM 1557 O O . VAL A 1 208 ? 29.780 4.477 -13.412 1.00 90.31 208 VAL A O 1
ATOM 1560 N N . ALA A 1 209 ? 29.779 4.988 -15.598 1.00 90.69 209 ALA A N 1
ATOM 1561 C CA . ALA A 1 209 ? 28.341 5.124 -15.751 1.00 90.69 209 ALA A CA 1
ATOM 1562 C C . ALA A 1 209 ? 27.870 4.361 -16.989 1.00 90.69 209 ALA A C 1
ATOM 1564 O O . ALA A 1 209 ? 28.611 4.193 -17.955 1.00 90.69 209 ALA A O 1
ATOM 1565 N N . LEU A 1 210 ? 26.617 3.924 -16.961 1.00 90.56 210 LEU A N 1
ATOM 1566 C CA . LEU A 1 210 ? 25.963 3.319 -18.110 1.00 90.56 210 LEU A CA 1
ATOM 1567 C C . LEU A 1 210 ? 25.270 4.423 -18.916 1.00 90.56 210 LEU A C 1
ATOM 1569 O O . LEU A 1 210 ? 24.438 5.157 -18.378 1.00 90.56 210 LEU A O 1
ATOM 1573 N N . LEU A 1 211 ? 25.648 4.576 -20.181 1.00 88.94 211 LEU A N 1
ATOM 1574 C CA . LEU A 1 211 ? 25.050 5.527 -21.110 1.00 88.94 211 LEU A CA 1
ATOM 1575 C C . LEU A 1 211 ? 24.003 4.813 -21.963 1.00 88.94 211 LEU A C 1
ATOM 1577 O O . LEU A 1 211 ? 24.319 3.848 -22.658 1.00 88.94 211 LEU A O 1
ATOM 1581 N N . PHE A 1 212 ? 22.783 5.346 -21.954 1.00 87.31 212 PHE A N 1
ATOM 1582 C CA . PHE A 1 212 ? 21.710 4.926 -22.849 1.00 87.31 212 PHE A CA 1
ATOM 1583 C C . PHE A 1 212 ? 21.484 5.990 -23.923 1.00 87.31 212 PHE A C 1
ATOM 1585 O O . PHE A 1 212 ? 21.075 7.112 -23.623 1.00 87.31 212 PHE A O 1
ATOM 1592 N N . GLY A 1 213 ? 21.759 5.642 -25.176 1.00 85.06 213 GLY A N 1
ATOM 1593 C CA . GLY A 1 213 ? 21.350 6.414 -26.344 1.00 85.06 213 GLY A CA 1
ATOM 1594 C C . GLY A 1 213 ? 19.940 6.007 -26.759 1.00 85.06 213 GLY A C 1
ATOM 1595 O O . GLY A 1 213 ? 19.709 4.834 -27.046 1.00 85.06 213 GLY A O 1
ATOM 1596 N N . ILE A 1 214 ? 19.015 6.965 -26.792 1.00 86.50 214 ILE A N 1
ATOM 1597 C CA . ILE A 1 214 ? 17.618 6.750 -27.187 1.00 86.50 214 ILE A CA 1
ATOM 1598 C C . ILE A 1 214 ? 17.223 7.698 -28.320 1.00 86.50 214 ILE A C 1
ATOM 1600 O O . ILE A 1 214 ? 17.734 8.816 -28.413 1.00 86.50 214 ILE A O 1
ATOM 1604 N N . ASP A 1 215 ? 16.296 7.254 -29.163 1.00 83.69 215 ASP A N 1
ATOM 1605 C CA . ASP A 1 215 ? 15.674 8.091 -30.187 1.00 83.69 215 ASP A CA 1
ATOM 1606 C C . ASP A 1 215 ? 14.518 8.895 -29.568 1.00 83.69 215 ASP A C 1
ATOM 1608 O O . ASP A 1 215 ? 13.458 8.353 -29.250 1.00 83.69 215 ASP A O 1
ATOM 1612 N N . ALA A 1 216 ? 14.722 10.202 -29.392 1.00 78.88 216 ALA A N 1
ATOM 1613 C CA . ALA A 1 216 ? 13.784 11.082 -28.697 1.00 78.88 216 ALA A CA 1
ATOM 1614 C C . ALA A 1 216 ? 12.383 11.144 -29.336 1.00 78.88 216 ALA A C 1
ATOM 1616 O O . ALA A 1 216 ? 11.418 11.444 -28.633 1.00 78.88 216 ALA A O 1
ATOM 1617 N N . GLU A 1 217 ? 12.249 10.860 -30.635 1.00 81.19 217 GLU A N 1
ATOM 1618 C CA . GLU A 1 217 ? 10.956 10.912 -31.328 1.00 81.19 217 GLU A CA 1
ATOM 1619 C C . GLU A 1 217 ? 10.160 9.609 -31.182 1.00 81.19 217 GLU A C 1
ATOM 1621 O O . GLU A 1 217 ? 8.931 9.642 -31.099 1.00 81.19 217 GLU A O 1
ATOM 1626 N N . ARG A 1 218 ? 10.843 8.457 -31.121 1.00 77.19 218 ARG A N 1
ATOM 1627 C CA . ARG A 1 218 ? 10.207 7.126 -31.108 1.00 77.19 218 ARG A CA 1
ATOM 1628 C C . ARG A 1 218 ? 10.097 6.514 -29.713 1.00 77.19 218 ARG A C 1
ATOM 1630 O O . ARG A 1 218 ? 9.143 5.788 -29.445 1.00 77.19 218 ARG A O 1
ATOM 1637 N N . SER A 1 219 ? 11.024 6.823 -28.808 1.00 74.69 219 SER A N 1
ATOM 1638 C CA . SER A 1 219 ? 11.048 6.276 -27.446 1.00 74.69 219 SER A CA 1
ATOM 1639 C C . SER A 1 219 ? 9.834 6.599 -26.560 1.00 74.69 219 SER A C 1
ATOM 1641 O O . SER A 1 219 ? 9.500 5.744 -25.751 1.00 74.69 219 SER A O 1
ATOM 1643 N N . PRO A 1 220 ? 9.129 7.746 -26.673 1.00 74.94 220 PRO A N 1
ATOM 1644 C CA . PRO A 1 220 ? 7.963 8.022 -25.822 1.00 74.94 220 PRO A CA 1
ATOM 1645 C C . PRO A 1 220 ? 6.754 7.109 -26.078 1.00 74.94 220 PRO A C 1
ATOM 1647 O O . PRO A 1 220 ? 5.811 7.116 -25.289 1.00 74.94 220 PRO A O 1
ATOM 1650 N N . ALA A 1 221 ? 6.740 6.397 -27.209 1.00 67.62 221 ALA A N 1
ATOM 1651 C CA . ALA A 1 221 ? 5.632 5.547 -27.634 1.00 67.62 221 ALA A CA 1
ATOM 1652 C C . ALA A 1 221 ? 5.823 4.057 -27.288 1.00 67.62 221 ALA A C 1
ATOM 1654 O O . ALA A 1 221 ? 4.876 3.290 -27.469 1.00 67.62 221 ALA A O 1
ATOM 1655 N N . VAL A 1 222 ? 7.020 3.663 -26.826 1.00 65.94 222 VAL A N 1
ATOM 1656 C CA . VAL A 1 222 ? 7.419 2.287 -26.458 1.00 65.94 222 VAL A CA 1
ATOM 1657 C C . VAL A 1 222 ? 7.291 2.079 -24.957 1.00 65.94 222 VAL A C 1
ATOM 1659 O O . VAL A 1 222 ? 6.778 1.004 -24.573 1.00 65.94 222 VAL A O 1
#

Sequence (222 aa):
MAFDPERHAALLWSVVALVMTALGVLVTRRLRRMPTGRELFLWVGIGTALAVASLIVVRPAGGIAAAPWRVLVPAPAVAALTLYFGASLAYLAQGGRRLGYEAWIGRRFLLAKDSPVLSMVTSIALVGVLLAVTVVILSMGVLAGFEEDLQRKIIGANAHVVVQHPESTPFPYEEALIHEISQVPGVMAAAPFVEAEVALASPTNYTVALLFGIDAERSPAV